Protein AF-A0A2E2SBX2-F1 (afdb_monomer)

Nearest PDB structures (foldseek):
  1o1y-assembly1_A  TM=2.604E-01  e=1.839E+00  Thermotoga maritima
  7ckq-assembly1_B  TM=1.385E-01  e=2.828E+00  Bacillus subtilis subsp. subtilis str. 168
  8ehq-assembly1_A  TM=1.705E-01  e=2.828E+00  Mycobacterium tuberculosis H37Rv

Foldseek 3Di:
DVCLVQLQLVLVVVVCVVVDDDPVCQVPDPDDDPPDDDPVVQPADADDPVVLVVLLVVLLVQFAAFFWWWKQFDPVDQLQPPADRIFTDGGHSFDFATDGPQKDQGIAAWDKDFAQPFQGWYDQRSYIRHGRTDTGIGDGDDHDPSNSSNRHRTGQWMWGADQQAIDIDGRDDLCDVVPGVNSVSSVVSCVPCRRPPPGHDPDDD

Structure (mmCIF, N/CA/C/O backbone):
data_AF-A0A2E2SBX2-F1
#
_entry.id   AF-A0A2E2SBX2-F1
#
loop_
_atom_site.group_PDB
_atom_site.id
_atom_site.type_symbol
_atom_site.label_atom_id
_atom_site.label_alt_id
_atom_site.label_comp_id
_atom_site.label_asym_id
_atom_site.label_entity_id
_atom_site.label_seq_id
_atom_site.pdbx_PDB_ins_code
_atom_site.Cartn_x
_atom_site.Cartn_y
_atom_site.Cartn_z
_atom_site.occupancy
_atom_site.B_iso_or_equiv
_atom_site.auth_seq_id
_atom_site.auth_comp_id
_atom_site.auth_asym_id
_atom_site.auth_atom_id
_atom_site.pdbx_PDB_model_num
ATOM 1 N N . PHE A 1 1 ? -17.244 -4.385 -2.838 1.00 77.44 1 PHE A N 1
ATOM 2 C CA . PHE A 1 1 ? -17.011 -4.967 -1.500 1.00 77.44 1 PHE A CA 1
ATOM 3 C C . PHE A 1 1 ? -17.363 -6.453 -1.377 1.00 77.44 1 PHE A C 1
ATOM 5 O O . PHE A 1 1 ? -17.084 -7.026 -0.338 1.00 77.44 1 PHE A O 1
ATOM 12 N N . GLU A 1 2 ? -17.874 -7.130 -2.416 1.00 79.19 2 GLU A N 1
ATOM 13 C CA . GLU A 1 2 ? -18.214 -8.570 -2.337 1.00 79.19 2 GLU A CA 1
ATOM 14 C C . GLU A 1 2 ? -17.017 -9.480 -2.027 1.00 79.19 2 GLU A C 1
ATOM 16 O O . GLU A 1 2 ? -17.153 -10.441 -1.287 1.00 79.19 2 GLU A O 1
ATOM 21 N N . LYS A 1 3 ? -15.827 -9.138 -2.534 1.00 85.88 3 LYS A N 1
ATOM 22 C CA . LYS A 1 3 ? -14.585 -9.902 -2.333 1.00 85.88 3 LYS A CA 1
ATOM 23 C C . LYS A 1 3 ? -13.759 -9.431 -1.128 1.00 85.88 3 LYS A C 1
ATOM 25 O O . LYS A 1 3 ? -12.561 -9.682 -1.075 1.00 85.88 3 LYS A O 1
ATOM 30 N N . ALA A 1 4 ? -14.360 -8.694 -0.188 1.00 85.56 4 ALA A N 1
ATOM 31 C CA . ALA A 1 4 ? -13.637 -8.130 0.958 1.00 85.56 4 ALA A CA 1
ATOM 32 C C . ALA A 1 4 ? -12.920 -9.209 1.784 1.00 85.56 4 ALA A C 1
ATOM 34 O O . ALA A 1 4 ? -11.757 -9.034 2.132 1.00 85.56 4 ALA A O 1
ATOM 35 N N . GLN A 1 5 ? -13.581 -10.348 2.007 1.00 86.50 5 GLN A N 1
ATOM 36 C CA . GLN A 1 5 ? -13.005 -11.480 2.736 1.00 86.50 5 GLN A CA 1
ATOM 37 C C . GLN A 1 5 ? -11.793 -12.083 2.017 1.00 86.50 5 GLN A C 1
ATOM 39 O O . GLN A 1 5 ? -10.781 -12.351 2.656 1.00 86.50 5 GLN A O 1
ATOM 44 N N . ASP A 1 6 ? -11.850 -12.233 0.690 1.00 89.50 6 ASP A N 1
ATOM 45 C CA . ASP A 1 6 ? -10.718 -12.738 -0.097 1.00 89.50 6 ASP A CA 1
ATOM 46 C C . ASP A 1 6 ? -9.496 -11.817 0.020 1.00 89.50 6 ASP A C 1
ATOM 48 O O . ASP A 1 6 ? -8.357 -12.282 0.115 1.00 89.50 6 ASP A O 1
ATOM 52 N N . TYR A 1 7 ? -9.728 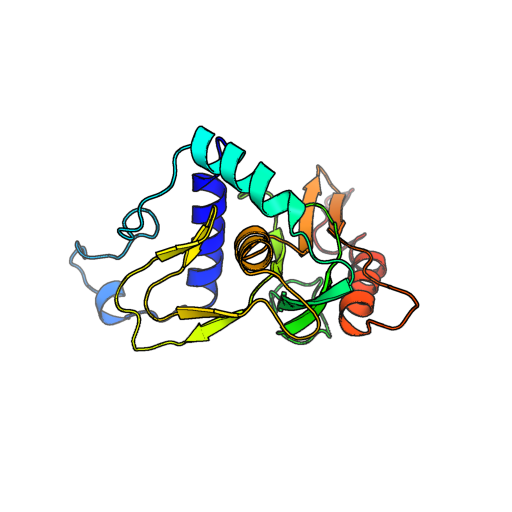-10.500 0.016 1.00 90.81 7 TYR A N 1
ATOM 53 C CA . TYR A 1 7 ? -8.667 -9.510 0.191 1.00 90.81 7 TYR A CA 1
ATOM 54 C C . TYR A 1 7 ? -8.071 -9.560 1.597 1.00 90.81 7 TYR A C 1
ATOM 56 O O . TYR A 1 7 ? -6.849 -9.495 1.733 1.00 90.81 7 TYR A O 1
ATOM 64 N N . ASP A 1 8 ? -8.904 -9.701 2.627 1.00 90.56 8 ASP A N 1
ATOM 65 C CA . ASP A 1 8 ? -8.432 -9.812 4.007 1.00 90.56 8 ASP A CA 1
ATOM 66 C C . ASP A 1 8 ? -7.623 -11.093 4.235 1.00 90.56 8 ASP A C 1
ATOM 68 O O . ASP A 1 8 ? -6.502 -11.046 4.734 1.00 90.56 8 ASP A O 1
ATOM 72 N N . LEU A 1 9 ? -8.125 -12.236 3.762 1.00 90.31 9 LEU A N 1
ATOM 73 C CA . LEU A 1 9 ? -7.408 -13.510 3.813 1.00 90.31 9 LEU A CA 1
ATOM 74 C C . LEU A 1 9 ? -6.018 -13.416 3.196 1.00 90.31 9 LEU A C 1
ATOM 76 O O . LEU A 1 9 ? -5.057 -13.984 3.720 1.00 90.31 9 LEU A O 1
ATOM 80 N N . LYS A 1 10 ? -5.897 -12.682 2.092 1.00 91.69 10 LYS A N 1
ATOM 81 C CA . LYS A 1 10 ? -4.602 -12.453 1.474 1.00 91.69 10 LYS A CA 1
ATOM 82 C C . LYS A 1 10 ? -3.688 -11.595 2.348 1.00 91.69 10 LYS A C 1
ATOM 84 O O . LYS A 1 10 ? -2.519 -11.948 2.489 1.00 91.69 10 LYS A O 1
ATOM 89 N N . VAL A 1 11 ? -4.200 -10.515 2.941 1.00 91.25 11 VAL A N 1
ATOM 90 C CA . VAL A 1 11 ? -3.435 -9.710 3.908 1.00 91.25 11 VAL A CA 1
ATOM 91 C C . VAL A 1 11 ? -2.938 -10.609 5.035 1.00 91.25 11 VAL A C 1
ATOM 93 O O . VAL A 1 11 ? -1.741 -10.628 5.299 1.00 91.25 11 VAL A O 1
ATOM 96 N N . GLN A 1 12 ? -3.807 -11.427 5.630 1.00 89.88 12 GLN A N 1
ATOM 97 C CA . GLN A 1 12 ? -3.418 -12.351 6.698 1.00 89.88 12 GLN A CA 1
ATOM 98 C C . GLN A 1 12 ? -2.359 -13.357 6.249 1.00 89.88 12 GLN A C 1
ATOM 100 O O . GLN A 1 12 ? -1.405 -13.617 6.978 1.00 89.88 12 GLN A O 1
ATOM 105 N N . ARG A 1 13 ? -2.472 -13.890 5.029 1.00 89.25 13 ARG A N 1
ATOM 106 C CA . ARG A 1 13 ? -1.453 -14.780 4.463 1.00 89.25 13 ARG A CA 1
ATOM 107 C C . ARG A 1 13 ? -0.089 -14.095 4.362 1.00 89.25 13 ARG A C 1
ATOM 109 O O . ARG A 1 13 ? 0.911 -14.713 4.705 1.00 89.25 13 ARG A O 1
ATOM 116 N N . GLU A 1 14 ? -0.051 -12.842 3.909 1.00 88.75 14 GLU A N 1
ATOM 117 C CA . GLU A 1 14 ? 1.182 -12.042 3.852 1.00 88.75 14 GLU A CA 1
ATOM 118 C C . GLU A 1 14 ? 1.759 -11.821 5.266 1.00 88.75 14 GLU A C 1
ATOM 120 O O . GLU A 1 14 ? 2.948 -12.030 5.486 1.00 88.75 14 GLU A O 1
ATOM 125 N N . LEU A 1 15 ? 0.916 -11.506 6.258 1.00 87.50 15 LEU A N 1
ATOM 126 C CA . LEU A 1 15 ? 1.344 -11.321 7.655 1.00 87.50 15 LEU A CA 1
ATOM 127 C C . LEU A 1 15 ? 1.930 -12.583 8.293 1.00 87.50 15 LEU A C 1
ATOM 129 O O . LEU A 1 15 ? 2.898 -12.507 9.054 1.00 87.50 15 LEU A O 1
ATOM 133 N N . LEU A 1 16 ? 1.317 -13.733 8.017 1.00 86.06 16 LEU A N 1
ATOM 134 C CA . LEU A 1 16 ? 1.779 -15.024 8.518 1.00 86.06 16 LEU A CA 1
ATOM 135 C C . LEU A 1 16 ? 3.071 -15.474 7.832 1.00 86.06 16 LEU A C 1
ATOM 137 O O . LEU A 1 16 ? 3.880 -16.144 8.470 1.00 86.06 16 LEU A O 1
ATOM 141 N N . ALA A 1 17 ? 3.279 -15.091 6.569 1.00 85.50 17 ALA 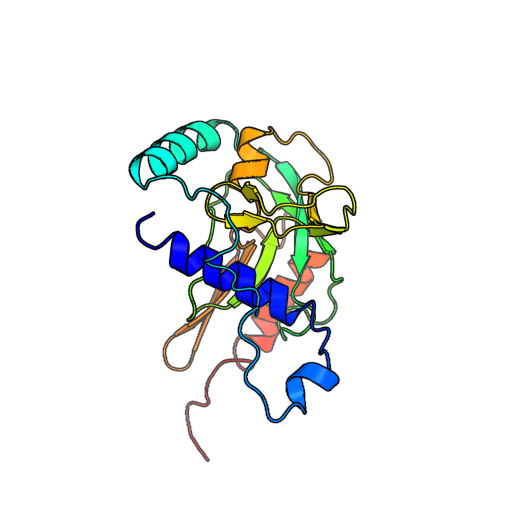A N 1
ATOM 142 C CA . ALA A 1 17 ? 4.533 -15.341 5.865 1.00 85.50 17 ALA A CA 1
ATOM 143 C C . ALA A 1 17 ? 5.698 -14.545 6.482 1.00 85.50 17 ALA A C 1
ATOM 145 O O . ALA A 1 17 ? 6.769 -15.109 6.682 1.00 85.50 17 ALA A O 1
ATOM 146 N N . GLU A 1 18 ? 5.475 -13.279 6.862 1.00 79.00 18 GLU A N 1
ATOM 147 C CA . GLU A 1 18 ? 6.485 -12.450 7.547 1.00 79.00 18 GLU A CA 1
ATOM 148 C C . GLU A 1 18 ? 6.824 -12.977 8.961 1.00 79.00 18 GLU A C 1
ATOM 150 O O . GLU A 1 18 ? 7.977 -12.938 9.388 1.00 79.00 18 GLU A O 1
ATOM 155 N N . ASN A 1 19 ? 5.833 -13.479 9.709 1.00 71.50 19 ASN A N 1
ATOM 156 C CA . ASN A 1 19 ? 5.981 -13.892 11.114 1.00 71.50 19 ASN A CA 1
ATOM 157 C C . ASN A 1 19 ? 6.056 -15.416 11.291 1.00 71.50 19 ASN A C 1
ATOM 159 O O . ASN A 1 19 ? 5.314 -16.008 12.081 1.00 71.50 19 ASN A O 1
ATOM 163 N N . TYR A 1 20 ? 6.967 -16.070 10.576 1.00 66.25 20 TYR A N 1
ATOM 164 C CA . TYR A 1 20 ? 7.092 -17.522 10.631 1.00 66.25 20 TYR A CA 1
ATOM 165 C C . TYR A 1 20 ? 7.878 -18.001 11.861 1.00 66.25 20 TYR A C 1
ATOM 167 O O . TYR A 1 20 ? 9.110 -18.017 11.875 1.00 66.25 20 TYR A O 1
ATOM 175 N N . LYS A 1 21 ? 7.165 -18.441 12.904 1.00 72.12 21 LYS A N 1
ATOM 176 C CA . LYS A 1 21 ? 7.741 -19.235 13.999 1.00 72.12 21 LYS A CA 1
ATOM 177 C C . LYS A 1 21 ? 7.174 -20.652 13.940 1.00 72.12 21 LYS A C 1
ATOM 179 O O . LYS A 1 21 ? 6.067 -20.900 14.404 1.00 72.12 21 LYS A O 1
ATOM 184 N N . LEU A 1 22 ? 7.938 -21.579 13.366 1.00 77.19 22 LEU A N 1
ATOM 185 C CA . LEU A 1 22 ? 7.591 -23.000 13.374 1.00 77.19 22 LEU A CA 1
ATOM 186 C C . LEU A 1 22 ? 7.781 -23.612 14.751 1.00 77.19 22 LEU A C 1
ATOM 188 O O . LEU A 1 22 ? 8.889 -23.623 15.292 1.00 77.19 22 LEU A O 1
ATOM 192 N N . GLU A 1 23 ? 6.738 -24.256 15.252 1.00 80.69 23 GLU A N 1
ATOM 193 C CA . GLU A 1 23 ? 6.884 -25.204 16.346 1.00 80.69 23 GLU A CA 1
ATOM 194 C C . GLU A 1 23 ? 7.240 -26.585 15.795 1.00 80.69 23 GLU A C 1
ATOM 196 O O . GLU A 1 23 ? 6.373 -27.392 15.461 1.00 80.69 23 GLU A O 1
ATOM 201 N N . MET A 1 24 ? 8.542 -26.880 15.726 1.00 84.88 24 MET A N 1
ATOM 202 C CA . MET A 1 24 ? 9.054 -28.155 15.197 1.00 84.88 24 MET A CA 1
ATOM 203 C C . MET A 1 24 ? 8.449 -29.385 15.885 1.00 84.88 24 MET A C 1
ATOM 205 O O . MET A 1 24 ? 8.318 -30.433 15.260 1.00 84.88 24 MET A O 1
ATOM 209 N N . LYS A 1 25 ? 8.046 -29.262 17.156 1.00 85.31 25 LYS A N 1
ATOM 210 C CA . LY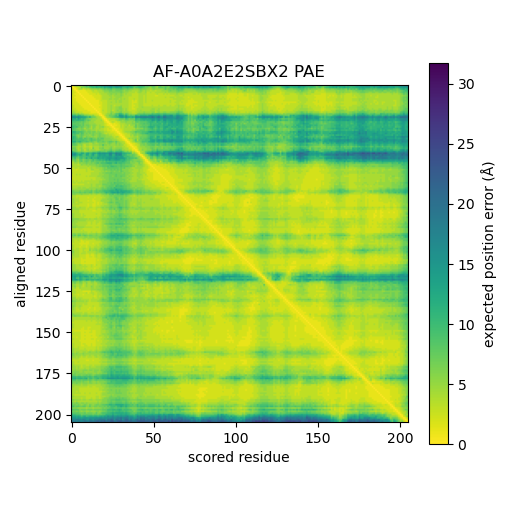S A 1 25 ? 7.373 -30.335 17.897 1.00 85.31 25 LYS A CA 1
ATOM 211 C C . LYS A 1 25 ? 6.004 -30.679 17.303 1.00 85.31 25 LYS A C 1
ATOM 213 O O . LYS A 1 25 ? 5.701 -31.861 17.195 1.00 85.31 25 LYS A O 1
ATOM 218 N N . SER A 1 26 ? 5.207 -29.674 16.928 1.00 84.00 26 SER A N 1
ATOM 219 C CA . SER A 1 26 ? 3.905 -29.889 16.279 1.00 84.00 26 SER A CA 1
ATOM 220 C C . SER A 1 26 ? 4.107 -30.464 14.872 1.00 84.00 26 SER A C 1
ATOM 222 O O . SER A 1 26 ? 3.526 -31.494 14.538 1.00 84.00 26 SER A O 1
ATOM 224 N N . VAL A 1 27 ? 5.056 -29.909 14.105 1.00 85.31 27 VAL A N 1
ATOM 225 C CA . VAL A 1 27 ? 5.376 -30.358 12.733 1.00 85.31 27 VAL A CA 1
ATOM 226 C C . VAL A 1 27 ? 5.842 -31.816 12.671 1.00 85.31 27 VAL A C 1
ATOM 228 O O . VAL A 1 27 ? 5.456 -32.546 11.765 1.00 85.31 27 VAL A O 1
ATOM 231 N N . MET A 1 28 ? 6.681 -32.244 13.616 1.00 88.62 28 MET A N 1
ATOM 232 C CA . MET A 1 28 ? 7.243 -33.601 13.650 1.00 88.62 28 MET A CA 1
ATOM 233 C C . MET A 1 28 ? 6.375 -34.592 14.436 1.00 88.62 28 MET A C 1
ATOM 235 O O . MET A 1 28 ? 6.778 -35.738 14.648 1.00 88.62 28 MET A O 1
ATOM 239 N N . SER A 1 29 ? 5.208 -34.165 14.922 1.00 89.75 29 SER A N 1
ATOM 240 C CA . SER A 1 29 ? 4.297 -35.058 15.627 1.00 89.75 29 SER A CA 1
ATOM 241 C C . SER A 1 29 ? 3.589 -35.991 14.641 1.00 89.75 29 SER A C 1
ATOM 243 O O . SER A 1 29 ? 3.258 -35.622 13.520 1.00 89.75 29 SER A O 1
ATOM 245 N N . HIS A 1 30 ? 3.358 -37.234 15.062 1.00 91.06 30 HIS A N 1
ATOM 246 C CA . HIS A 1 30 ? 2.596 -38.208 14.273 1.00 91.06 30 HIS A CA 1
ATOM 247 C C . HIS A 1 30 ? 1.077 -38.022 14.428 1.00 91.06 30 HIS A C 1
ATOM 249 O O . HIS A 1 30 ? 0.300 -38.693 13.751 1.00 91.06 30 HIS A O 1
ATOM 255 N N . TYR A 1 31 ? 0.656 -37.151 15.347 1.00 87.62 31 TYR A N 1
ATOM 256 C CA . TYR A 1 31 ? -0.742 -36.877 15.652 1.00 87.62 31 TYR A CA 1
ATOM 257 C C . TYR A 1 31 ? -1.165 -35.570 14.987 1.00 87.62 31 TYR A C 1
ATOM 259 O O . TYR A 1 31 ? -0.384 -34.631 14.897 1.00 87.62 31 TYR A O 1
ATOM 267 N N . VAL A 1 32 ? -2.410 -35.510 14.520 1.00 85.38 32 VAL A N 1
ATOM 268 C CA . VAL A 1 32 ? -2.957 -34.292 13.916 1.00 85.38 32 VAL A CA 1
ATOM 269 C C . VAL A 1 32 ? -3.270 -33.286 15.020 1.00 85.38 32 VAL A C 1
ATOM 271 O O . VAL A 1 32 ? -4.007 -33.604 15.951 1.00 85.38 32 VAL A O 1
ATOM 274 N N . ASP A 1 33 ? -2.735 -32.075 14.891 1.00 82.00 33 ASP A N 1
ATOM 275 C CA . ASP A 1 33 ? -3.088 -30.947 15.748 1.00 82.00 33 ASP A CA 1
ATOM 276 C C . ASP A 1 33 ? -4.477 -30.411 15.365 1.00 82.00 33 ASP A C 1
ATOM 278 O O . ASP A 1 33 ? -4.715 -30.005 14.224 1.00 82.00 33 ASP A O 1
ATOM 282 N N . THR A 1 34 ? -5.419 -30.446 16.306 1.00 82.62 34 THR A N 1
ATOM 283 C CA . THR A 1 34 ? -6.794 -29.969 16.103 1.00 82.62 34 THR A CA 1
ATOM 284 C C . THR A 1 34 ? -6.972 -28.485 16.429 1.00 82.62 34 THR A C 1
ATOM 286 O O . THR A 1 34 ? -8.009 -27.918 16.078 1.00 82.62 34 THR A O 1
ATOM 289 N N . GLU A 1 35 ? -5.989 -27.843 17.070 1.00 78.81 35 GLU A N 1
ATOM 290 C CA . GLU A 1 35 ? -6.085 -26.475 17.606 1.00 78.81 35 GLU A CA 1
ATOM 291 C C . GLU A 1 35 ? -5.283 -25.446 16.791 1.00 78.81 35 GLU A C 1
ATOM 293 O O . GLU A 1 35 ? -4.879 -24.395 17.285 1.00 78.81 35 GLU A O 1
ATOM 298 N N . THR A 1 36 ? -5.081 -25.700 15.497 1.00 79.19 36 THR A N 1
ATOM 299 C CA . THR A 1 36 ? -4.374 -24.763 14.615 1.00 79.19 36 THR A CA 1
ATOM 300 C C . THR A 1 36 ? -5.164 -23.455 14.423 1.00 79.19 36 THR A C 1
ATOM 302 O O . THR A 1 36 ? -6.319 -23.509 13.974 1.00 79.19 36 THR A O 1
ATOM 305 N N . PRO A 1 37 ? -4.565 -22.276 14.683 1.00 76.94 37 PRO A N 1
ATOM 306 C CA . PRO A 1 37 ? -5.229 -20.994 14.484 1.00 76.94 37 PRO A CA 1
ATOM 307 C C . PRO A 1 37 ? -5.382 -20.692 12.988 1.00 76.94 37 PRO A C 1
ATOM 309 O O . PRO A 1 37 ? -4.413 -20.707 12.230 1.00 76.94 37 PRO A O 1
ATOM 312 N N . TYR A 1 38 ? -6.609 -20.384 12.562 1.00 81.50 38 TYR A N 1
ATOM 313 C CA . TYR A 1 38 ? -6.915 -20.017 11.178 1.00 81.50 38 TYR A CA 1
ATOM 314 C C . TYR A 1 38 ? -7.330 -18.545 11.075 1.00 81.50 38 TYR A C 1
ATOM 316 O O . TYR A 1 38 ? -8.187 -18.116 11.851 1.00 81.50 38 TYR A O 1
ATOM 324 N N . PRO A 1 39 ? -6.836 -17.789 10.075 1.00 81.12 39 PRO A N 1
ATOM 325 C CA . PRO A 1 39 ? -7.172 -16.373 9.914 1.00 81.12 39 PRO A CA 1
ATOM 326 C C . PRO A 1 39 ? -8.670 -16.072 9.804 1.00 81.12 39 PRO A C 1
ATOM 328 O O . PRO A 1 39 ? -9.159 -15.107 10.375 1.00 81.12 39 PRO A O 1
ATOM 331 N N . TRP A 1 40 ? -9.437 -16.925 9.121 1.00 78.06 40 TRP A N 1
ATOM 332 C CA . TRP A 1 40 ? -10.890 -16.753 8.982 1.00 78.06 40 TRP A CA 1
ATOM 333 C C . TRP A 1 40 ? -11.689 -17.168 10.223 1.00 78.06 40 TRP A C 1
ATOM 335 O O . TRP A 1 40 ? -12.899 -16.969 10.262 1.00 78.06 40 TRP A O 1
ATOM 345 N N . LYS A 1 41 ? -11.042 -17.759 11.234 1.00 68.56 41 LYS A N 1
ATOM 346 C CA . LYS A 1 41 ? -11.656 -18.121 12.523 1.00 68.56 41 LYS A CA 1
ATOM 347 C C . LYS A 1 41 ? -11.255 -17.159 13.644 1.00 68.56 41 LYS A C 1
ATOM 349 O O . LYS A 1 41 ? -11.432 -17.474 14.813 1.00 68.56 41 LYS A O 1
ATOM 354 N N . SER A 1 42 ? -10.722 -15.989 13.297 1.00 63.25 42 SER A N 1
ATOM 355 C CA . SER A 1 42 ? -10.074 -15.069 14.233 1.00 63.25 42 SER A CA 1
ATOM 356 C C . SER A 1 42 ? -11.016 -14.350 15.218 1.00 63.25 42 SER A C 1
ATOM 358 O O . SER A 1 42 ? -10.546 -13.514 15.982 1.00 63.25 42 SER A O 1
ATOM 360 N N . GLY A 1 43 ? -12.325 -14.624 15.199 1.00 63.06 43 GLY A N 1
ATOM 361 C CA . GLY A 1 43 ? -13.303 -14.040 16.130 1.00 63.06 43 GLY A CA 1
ATOM 362 C C . GLY A 1 43 ? -13.717 -12.591 15.839 1.00 63.06 43 GLY A C 1
ATOM 363 O O . GLY A 1 43 ? -14.685 -12.113 16.417 1.00 63.06 43 GLY A O 1
ATOM 364 N N . ALA A 1 44 ? -13.043 -11.897 14.919 1.00 71.38 44 ALA A N 1
ATOM 365 C CA . ALA A 1 44 ? -13.413 -10.544 14.516 1.00 71.38 44 ALA A CA 1
ATOM 366 C C . ALA A 1 44 ? -14.696 -10.551 13.664 1.00 71.38 44 ALA A C 1
ATOM 368 O O . ALA A 1 44 ? -14.742 -11.186 12.608 1.00 71.38 44 ALA A O 1
ATOM 369 N N . GLU A 1 45 ? -15.724 -9.814 14.094 1.00 71.62 45 GLU A N 1
ATOM 370 C CA . GLU A 1 45 ? -16.946 -9.626 13.307 1.00 71.62 45 GLU A CA 1
ATOM 371 C C . GLU A 1 45 ? -16.650 -8.823 12.034 1.00 71.62 45 GLU A C 1
ATOM 373 O O . GLU A 1 45 ? -16.249 -7.656 12.068 1.00 71.62 45 GLU A O 1
ATOM 378 N N . ILE A 1 46 ? -16.844 -9.470 10.885 1.00 76.06 46 ILE A N 1
ATOM 379 C CA . ILE A 1 46 ? -16.693 -8.842 9.574 1.00 76.06 46 ILE A CA 1
ATOM 380 C C . ILE A 1 46 ? -18.003 -8.128 9.238 1.00 76.06 46 ILE A C 1
ATOM 382 O O . ILE A 1 46 ? -19.072 -8.734 9.239 1.00 76.06 46 ILE A O 1
ATOM 386 N N . LEU A 1 47 ? -17.903 -6.839 8.920 1.00 81.81 47 LEU A N 1
ATOM 387 C CA . LEU A 1 47 ? -19.046 -6.000 8.560 1.00 81.81 47 LEU A CA 1
ATOM 388 C C . LEU A 1 47 ? -19.710 -6.457 7.258 1.00 81.81 47 LEU A C 1
ATOM 390 O O . LEU A 1 47 ? -19.051 -6.960 6.341 1.00 81.81 47 LEU A O 1
ATOM 394 N N . SER A 1 48 ? -21.017 -6.220 7.155 1.00 86.44 48 SER A N 1
ATOM 395 C CA . SER A 1 48 ? -21.778 -6.538 5.947 1.00 86.44 48 SER A CA 1
ATOM 396 C C . SER A 1 48 ? -21.376 -5.648 4.760 1.00 86.44 48 SER A C 1
ATOM 398 O O . SER A 1 48 ? -20.826 -4.555 4.919 1.00 86.44 48 SER A O 1
ATOM 400 N N . LYS A 1 49 ? -21.680 -6.097 3.533 1.00 88.94 49 LYS A N 1
ATOM 401 C CA . LYS A 1 49 ? -21.370 -5.357 2.293 1.00 88.94 49 LYS A CA 1
ATOM 402 C C . LYS A 1 49 ? -21.923 -3.927 2.318 1.00 88.94 49 LYS A C 1
ATOM 404 O O . LYS A 1 49 ? -21.194 -2.986 2.007 1.00 88.94 49 LYS A O 1
ATOM 409 N N . ASP A 1 50 ? -23.184 -3.769 2.706 1.00 89.12 50 ASP A N 1
ATOM 410 C CA . ASP A 1 50 ? -23.873 -2.476 2.687 1.00 89.12 50 ASP A CA 1
ATOM 411 C C . ASP A 1 50 ? -23.300 -1.511 3.732 1.00 89.12 50 ASP A C 1
ATOM 413 O O . ASP A 1 50 ? -23.205 -0.303 3.497 1.00 89.12 50 ASP A O 1
ATOM 417 N N . GLU A 1 51 ? -22.878 -2.033 4.884 1.00 90.12 51 GLU A N 1
ATOM 418 C CA . GLU A 1 51 ? -22.201 -1.249 5.917 1.00 90.12 51 GLU A CA 1
ATOM 419 C C . GLU A 1 51 ? -20.814 -0.803 5.464 1.00 90.12 51 GLU A C 1
ATOM 421 O O . GLU A 1 51 ? -20.457 0.360 5.663 1.00 90.12 51 GLU A O 1
ATOM 426 N N . LEU A 1 52 ? -20.054 -1.684 4.802 1.00 90.12 52 LEU A N 1
ATOM 427 C CA . LEU A 1 52 ? -18.757 -1.333 4.224 1.00 90.12 52 LEU A CA 1
ATOM 428 C C . LEU A 1 52 ? -18.892 -0.222 3.177 1.00 90.12 52 LEU A C 1
ATOM 430 O O . LEU A 1 52 ? -18.109 0.725 3.194 1.00 90.12 52 LEU A O 1
ATOM 434 N N . GLU A 1 53 ? -19.907 -0.286 2.314 1.00 91.88 53 GLU A N 1
ATOM 435 C CA . GLU A 1 53 ? -20.163 0.747 1.304 1.00 91.88 53 GLU A CA 1
ATOM 436 C C . GLU A 1 53 ? -20.557 2.093 1.922 1.00 91.88 53 GLU A C 1
ATOM 438 O O . GLU A 1 53 ? -20.043 3.141 1.516 1.00 91.88 53 GLU A O 1
ATOM 443 N N . LYS A 1 54 ? -21.447 2.089 2.923 1.00 93.19 54 LYS A N 1
ATOM 444 C CA . LYS A 1 54 ? -21.822 3.311 3.654 1.00 93.19 54 LYS A CA 1
ATOM 445 C C . LYS A 1 54 ? -20.622 3.909 4.381 1.00 93.19 54 LYS A C 1
ATOM 447 O O . LYS A 1 54 ? -20.404 5.121 4.310 1.00 93.19 54 LYS A O 1
ATOM 452 N N . ARG A 1 55 ? -19.829 3.066 5.048 1.00 92.12 55 ARG A N 1
ATOM 453 C CA . ARG A 1 55 ? -18.648 3.512 5.785 1.00 92.12 55 ARG A CA 1
ATOM 454 C C . ARG A 1 55 ? -17.577 4.057 4.850 1.00 92.12 55 ARG A C 1
ATOM 456 O O . ARG A 1 55 ? -17.021 5.105 5.156 1.00 92.12 55 ARG A O 1
ATOM 463 N N . ASP A 1 56 ? -17.324 3.419 3.709 1.00 92.50 56 ASP A N 1
ATOM 464 C CA . ASP A 1 56 ? -16.349 3.920 2.735 1.00 92.50 56 ASP A CA 1
ATOM 465 C C . ASP A 1 56 ? -16.752 5.295 2.187 1.00 92.50 56 ASP A C 1
ATOM 467 O O . ASP A 1 56 ? -15.926 6.209 2.161 1.00 92.50 56 ASP A O 1
ATOM 471 N N . LYS A 1 57 ? -18.036 5.484 1.843 1.00 93.81 57 LYS A N 1
ATOM 472 C CA . LYS A 1 57 ? -18.567 6.794 1.424 1.00 93.81 57 LYS A CA 1
ATOM 473 C C . LYS A 1 57 ? -18.330 7.863 2.487 1.00 93.81 57 LYS A C 1
ATOM 475 O O . LYS A 1 57 ? -17.853 8.944 2.153 1.00 93.81 57 LYS A O 1
ATOM 480 N N . TRP A 1 58 ? -18.605 7.558 3.754 1.00 94.31 58 TRP A N 1
ATOM 481 C CA . TRP A 1 58 ? -18.363 8.483 4.862 1.00 94.31 58 TRP A CA 1
ATOM 482 C C . TRP A 1 58 ? -16.874 8.789 5.052 1.00 94.31 58 TRP A C 1
ATOM 484 O O . TRP A 1 58 ? -16.464 9.947 5.034 1.00 94.31 58 TRP A O 1
ATOM 494 N N . GLN A 1 59 ? -16.043 7.752 5.163 1.00 93.81 59 GLN A N 1
ATOM 495 C CA . GLN A 1 59 ? -14.603 7.885 5.374 1.00 93.81 59 GLN A CA 1
ATOM 496 C C . GLN A 1 59 ? -13.914 8.611 4.210 1.00 93.81 59 GLN A C 1
ATOM 498 O O . GLN A 1 59 ? -12.883 9.255 4.408 1.00 93.81 59 GLN A O 1
ATOM 503 N N . SER A 1 60 ? -14.482 8.546 3.002 1.00 92.38 60 SER A N 1
ATOM 504 C CA . SER A 1 60 ? -13.932 9.228 1.830 1.00 92.38 60 SER A CA 1
ATOM 505 C C . SER A 1 60 ? -13.871 10.746 1.951 1.00 92.38 60 SER A C 1
ATOM 507 O O . SER A 1 60 ? -12.964 11.362 1.393 1.00 92.38 60 SER A O 1
ATOM 509 N N . LEU A 1 61 ? -14.770 11.335 2.739 1.00 94.06 61 LEU A N 1
ATOM 510 C CA . LEU A 1 61 ? -14.819 12.776 2.981 1.00 94.06 61 LEU A CA 1
ATOM 511 C C . LEU A 1 61 ? -13.606 13.270 3.781 1.00 94.06 61 LEU A C 1
ATOM 513 O O . LEU A 1 61 ? -13.223 14.432 3.675 1.00 94.06 61 LEU A O 1
ATOM 517 N N . PHE A 1 62 ? -12.985 12.380 4.555 1.00 94.00 62 PHE A N 1
ATOM 518 C CA . PHE A 1 62 ? -11.902 12.705 5.480 1.00 94.00 62 PHE A CA 1
ATOM 519 C C . PHE A 1 62 ? -10.509 12.395 4.921 1.00 94.00 62 PHE A C 1
ATOM 521 O O . PHE A 1 62 ? -9.523 12.480 5.658 1.00 94.00 62 PHE A O 1
ATOM 528 N N . MET A 1 63 ? -10.407 12.023 3.637 1.00 94.06 63 MET A N 1
ATOM 529 C CA . MET A 1 63 ? -9.129 11.694 3.000 1.00 94.06 63 MET A CA 1
ATOM 530 C C . MET A 1 63 ? -8.106 12.823 3.202 1.00 94.06 63 MET A C 1
ATOM 532 O O . MET A 1 63 ? -8.422 13.995 2.978 1.00 94.06 63 MET A O 1
ATOM 536 N N . PRO A 1 64 ? -6.872 12.501 3.630 1.00 92.62 64 PRO A N 1
ATOM 537 C CA . PRO A 1 64 ? -5.874 13.521 3.903 1.00 92.62 64 PRO A CA 1
ATOM 538 C C . PRO A 1 64 ? -5.466 14.226 2.607 1.00 92.62 64 PRO A C 1
ATOM 540 O O . PRO A 1 64 ? -5.542 13.666 1.517 1.00 92.62 64 PRO A O 1
ATOM 543 N N . SER A 1 65 ? -4.983 15.459 2.730 1.00 89.50 65 SER A N 1
ATOM 544 C CA . SER A 1 65 ? -4.502 16.264 1.602 1.00 89.50 65 SER A CA 1
ATOM 545 C C . SER A 1 65 ? -3.047 16.678 1.826 1.00 89.50 65 SER A C 1
ATOM 547 O O . SER A 1 65 ? -2.756 17.842 2.079 1.00 89.50 65 SER A O 1
ATOM 549 N N . GLY A 1 66 ? -2.128 15.707 1.772 1.00 89.56 66 GLY A N 1
ATOM 550 C CA . GLY A 1 66 ? -0.685 15.944 1.919 1.00 89.56 66 GLY A CA 1
ATOM 551 C C . GLY A 1 66 ? -0.106 15.545 3.278 1.00 89.56 66 GLY A C 1
ATOM 552 O O . GLY A 1 66 ? 0.789 16.216 3.788 1.00 89.56 66 GLY A O 1
ATOM 553 N N . ALA A 1 67 ? -0.604 14.461 3.872 1.00 94.12 67 ALA A N 1
ATOM 554 C CA . ALA A 1 67 ? -0.028 13.886 5.086 1.00 94.12 67 ALA A CA 1
ATOM 555 C C . ALA A 1 67 ? 1.021 12.819 4.746 1.00 94.12 67 ALA A C 1
ATOM 557 O O . ALA A 1 67 ? 0.943 12.189 3.693 1.00 94.12 67 ALA A O 1
ATOM 558 N N . MET A 1 68 ? 1.979 12.580 5.643 1.00 94.75 68 MET A N 1
ATOM 559 C CA . MET A 1 68 ? 2.902 11.452 5.501 1.00 94.75 68 MET A CA 1
ATOM 560 C C . MET A 1 68 ? 2.357 10.256 6.270 1.00 94.75 68 MET A C 1
ATOM 562 O O . MET A 1 68 ? 2.178 10.312 7.494 1.00 94.75 68 MET A O 1
ATOM 566 N N . VAL A 1 69 ? 2.123 9.166 5.552 1.00 95.88 69 VAL A N 1
ATOM 567 C CA . VAL A 1 69 ? 1.685 7.892 6.122 1.00 95.88 69 VAL A CA 1
ATOM 568 C C . VAL A 1 69 ? 2.803 6.865 6.045 1.00 95.88 69 VAL A C 1
ATOM 570 O O . VAL A 1 69 ? 3.693 6.948 5.200 1.00 95.88 69 VAL A O 1
ATOM 573 N N . VAL A 1 70 ? 2.759 5.901 6.954 1.00 96.94 70 VAL A N 1
ATOM 574 C CA . VAL A 1 70 ? 3.709 4.797 6.998 1.00 96.94 70 VAL A CA 1
ATOM 575 C C . VAL A 1 70 ? 3.397 3.839 5.853 1.00 96.94 70 VAL A C 1
ATOM 577 O O . VAL A 1 70 ? 2.276 3.343 5.757 1.00 96.94 70 VAL A O 1
ATOM 580 N N . GLY A 1 71 ? 4.380 3.558 5.008 1.00 95.88 71 GLY A N 1
ATOM 581 C CA . GLY A 1 71 ? 4.369 2.457 4.054 1.00 95.88 71 GLY A CA 1
ATOM 582 C C . GLY A 1 71 ? 5.221 1.308 4.573 1.00 95.88 71 GLY A C 1
ATOM 583 O O . GLY A 1 71 ? 6.428 1.480 4.722 1.00 95.88 71 GLY A O 1
ATOM 584 N N . ARG A 1 72 ? 4.618 0.153 4.847 1.00 95.44 72 ARG A N 1
ATOM 585 C CA . ARG A 1 72 ? 5.339 -1.101 5.068 1.00 95.44 72 ARG A CA 1
ATOM 586 C C . ARG A 1 72 ? 5.709 -1.710 3.722 1.00 95.44 72 ARG A C 1
ATOM 588 O O . ARG A 1 72 ? 4.848 -1.848 2.851 1.00 95.44 72 ARG A O 1
ATOM 595 N N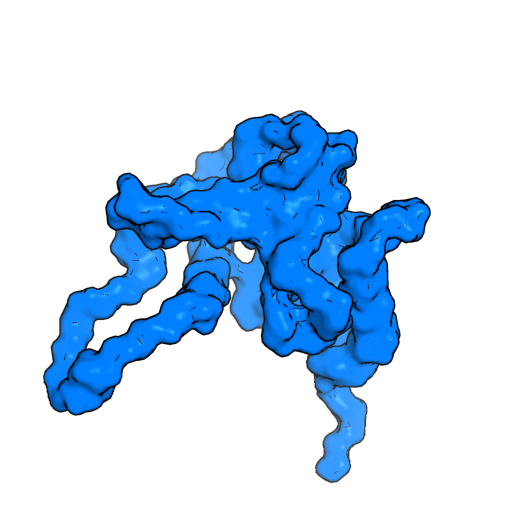 . VAL A 1 73 ? 6.975 -2.062 3.575 1.00 95.38 73 VAL A N 1
ATOM 596 C CA . VAL A 1 73 ? 7.575 -2.563 2.341 1.00 95.38 73 VAL A CA 1
ATOM 597 C C . VAL A 1 73 ? 7.843 -4.058 2.469 1.00 95.38 73 VAL A C 1
ATOM 599 O O . VAL A 1 73 ? 8.396 -4.488 3.477 1.00 95.38 73 VAL A O 1
ATOM 602 N N . ASP A 1 74 ? 7.495 -4.824 1.438 1.00 93.94 74 ASP A N 1
ATOM 603 C CA . ASP A 1 74 ? 7.937 -6.212 1.295 1.00 93.94 74 ASP A CA 1
ATOM 604 C C . ASP A 1 74 ? 9.424 -6.234 0.900 1.00 93.94 74 ASP A C 1
ATOM 606 O O . ASP A 1 74 ? 9.791 -5.911 -0.234 1.00 93.94 74 ASP A O 1
ATOM 610 N N . ALA A 1 75 ? 10.294 -6.568 1.853 1.00 91.25 75 ALA A N 1
ATOM 611 C CA . ALA A 1 75 ? 11.743 -6.545 1.664 1.00 91.25 75 ALA A CA 1
ATOM 612 C C . ALA A 1 75 ? 12.263 -7.646 0.719 1.00 91.25 75 ALA A C 1
ATOM 614 O O . ALA A 1 75 ? 13.376 -7.522 0.203 1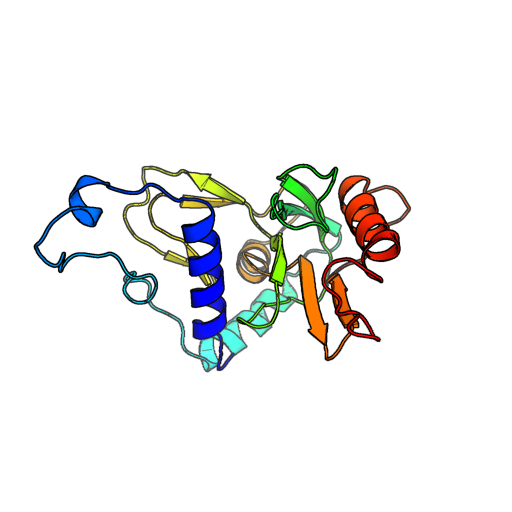.00 91.25 75 ALA A O 1
ATOM 615 N N . GLU A 1 76 ? 11.483 -8.702 0.472 1.00 91.56 76 GLU A N 1
ATOM 616 C CA . GLU A 1 76 ? 11.889 -9.822 -0.388 1.00 91.56 76 GLU A CA 1
ATOM 617 C C . GLU A 1 76 ? 11.552 -9.570 -1.863 1.00 91.56 76 GLU A C 1
ATOM 619 O O . GLU A 1 76 ? 12.144 -10.162 -2.772 1.00 91.56 76 GLU A O 1
ATOM 624 N N . HIS A 1 77 ? 10.624 -8.654 -2.131 1.00 94.19 77 HIS A N 1
ATOM 625 C CA . HIS A 1 77 ? 10.178 -8.364 -3.482 1.00 94.19 77 HIS A CA 1
ATOM 626 C C . HIS A 1 77 ? 11.219 -7.543 -4.275 1.00 94.19 77 HIS A C 1
ATOM 628 O O . HIS A 1 77 ? 11.622 -6.454 -3.888 1.00 94.19 77 HIS A O 1
ATOM 634 N N . TRP A 1 78 ? 11.583 -7.971 -5.489 1.00 94.75 78 TRP A N 1
ATOM 635 C CA . TRP A 1 78 ? 12.624 -7.322 -6.315 1.00 94.75 78 TRP A CA 1
ATOM 636 C C . TRP A 1 78 ? 12.441 -5.804 -6.552 1.00 94.75 78 TRP A C 1
ATOM 638 O O . TRP A 1 78 ? 13.421 -5.067 -6.663 1.00 94.75 78 TRP A O 1
ATOM 648 N N . LEU A 1 79 ? 11.198 -5.307 -6.616 1.00 95.81 79 LEU A N 1
ATOM 649 C CA . LEU A 1 79 ? 10.898 -3.867 -6.725 1.00 95.81 79 LEU A CA 1
ATOM 650 C C . LEU A 1 79 ? 11.425 -3.027 -5.556 1.00 95.81 79 LEU A C 1
ATOM 652 O O . LEU A 1 79 ? 11.628 -1.825 -5.734 1.00 95.81 79 LEU A O 1
ATOM 656 N N . THR A 1 80 ? 11.654 -3.617 -4.386 1.00 95.69 80 THR A N 1
ATOM 657 C CA . THR A 1 80 ? 12.032 -2.902 -3.156 1.00 95.69 80 THR A CA 1
ATOM 658 C C . THR A 1 80 ? 13.543 -2.855 -2.949 1.00 95.69 80 THR A C 1
ATOM 660 O O . THR A 1 80 ? 14.033 -2.317 -1.955 1.00 95.69 80 THR A O 1
ATOM 663 N N . PHE A 1 81 ? 14.315 -3.311 -3.939 1.00 94.56 81 PHE A N 1
ATOM 664 C CA . PHE A 1 81 ? 15.769 -3.309 -3.879 1.00 94.56 81 PHE A CA 1
ATOM 665 C C . PHE A 1 81 ? 16.360 -1.908 -3.617 1.00 94.56 81 PHE A C 1
ATOM 667 O O . PHE A 1 81 ? 16.212 -0.964 -4.409 1.00 94.56 81 PHE A O 1
ATOM 674 N N . GLY A 1 82 ? 17.085 -1.780 -2.503 1.00 92.75 82 GLY A N 1
ATOM 675 C CA . GLY A 1 82 ? 17.680 -0.518 -2.055 1.00 92.75 82 GLY A CA 1
ATOM 676 C C . GLY A 1 82 ? 16.693 0.443 -1.384 1.00 92.75 82 GLY A C 1
ATOM 677 O O . GLY A 1 82 ? 16.974 1.640 -1.317 1.00 92.75 82 GLY A O 1
ATOM 678 N N . THR A 1 83 ? 15.546 -0.051 -0.913 1.00 94.44 83 THR A N 1
ATOM 679 C CA . THR A 1 83 ? 14.609 0.703 -0.068 1.00 94.44 83 THR A CA 1
ATOM 680 C C . THR A 1 83 ? 14.577 0.143 1.357 1.00 94.44 83 THR A C 1
ATOM 682 O O . THR A 1 83 ? 14.825 -1.046 1.539 1.00 94.44 83 THR A O 1
ATOM 685 N N . PRO A 1 84 ? 14.333 0.979 2.381 1.00 94.00 84 PRO A N 1
ATOM 686 C CA . PRO A 1 84 ? 14.126 0.500 3.745 1.00 94.00 84 PRO A CA 1
ATOM 687 C C . PRO A 1 84 ? 12.768 -0.206 3.889 1.00 94.00 84 PRO A C 1
ATOM 689 O O . PRO A 1 84 ? 11.843 0.066 3.128 1.00 94.00 84 PRO A O 1
ATOM 692 N N . GLU A 1 85 ? 12.620 -1.027 4.932 1.00 92.69 85 GLU A N 1
ATOM 693 C CA . GLU A 1 85 ? 11.372 -1.741 5.275 1.00 92.69 85 GLU A CA 1
ATOM 694 C C . GLU A 1 85 ? 10.178 -0.807 5.541 1.00 92.69 85 GLU A C 1
ATOM 696 O O . GLU A 1 85 ? 9.015 -1.192 5.415 1.00 92.69 85 GLU A O 1
ATOM 701 N N . ILE A 1 86 ? 10.464 0.435 5.943 1.00 94.81 86 ILE A N 1
ATOM 702 C CA . ILE A 1 86 ? 9.462 1.448 6.256 1.00 94.81 86 ILE A CA 1
ATOM 703 C C . ILE A 1 86 ? 9.741 2.698 5.428 1.00 94.81 86 ILE A C 1
ATOM 705 O O . ILE A 1 86 ? 10.812 3.300 5.526 1.00 94.81 86 ILE A O 1
ATOM 709 N N . LEU A 1 87 ? 8.743 3.126 4.660 1.00 94.19 87 LEU A N 1
ATOM 710 C CA . LEU A 1 87 ? 8.809 4.296 3.795 1.00 94.19 87 LEU A CA 1
ATOM 711 C C . LEU A 1 87 ? 7.799 5.368 4.213 1.00 94.19 87 LEU A C 1
ATOM 713 O O . LEU A 1 87 ? 6.628 5.052 4.408 1.00 94.19 87 LEU A O 1
ATOM 717 N N . PRO A 1 88 ? 8.199 6.649 4.294 1.00 94.38 88 PRO A N 1
ATOM 718 C CA . PRO A 1 88 ? 7.239 7.738 4.353 1.00 94.38 88 PRO A CA 1
ATOM 719 C C . PRO A 1 88 ? 6.576 7.904 2.984 1.00 94.38 88 PRO A C 1
ATOM 721 O O . PRO A 1 88 ? 7.244 8.172 1.981 1.00 94.38 88 PRO A O 1
ATOM 724 N N . LEU A 1 89 ? 5.257 7.747 2.946 1.00 94.50 89 LEU A N 1
ATOM 725 C CA . LEU A 1 89 ? 4.444 7.919 1.749 1.00 94.50 89 LEU A CA 1
ATOM 726 C C . LEU A 1 89 ? 3.678 9.234 1.849 1.00 94.50 89 LEU A C 1
ATOM 728 O O . LEU A 1 89 ? 2.905 9.433 2.787 1.00 94.50 89 LEU A O 1
ATOM 732 N N . LEU A 1 90 ? 3.855 10.116 0.865 1.00 93.88 90 LEU A N 1
ATOM 733 C CA . LEU A 1 90 ? 3.012 11.299 0.749 1.00 93.88 90 LEU A CA 1
ATOM 734 C C . LEU A 1 90 ? 1.621 10.862 0.290 1.00 93.88 90 LEU A C 1
ATOM 736 O O . LEU A 1 90 ? 1.459 10.344 -0.815 1.00 93.88 90 LEU A O 1
ATOM 740 N N . TYR A 1 91 ? 0.634 11.074 1.150 1.00 91.94 91 TYR A N 1
ATOM 741 C CA . TYR A 1 91 ? -0.736 10.643 0.941 1.00 91.94 91 TYR A CA 1
ATOM 742 C C . TYR A 1 91 ? -1.664 11.842 0.768 1.00 91.94 91 TYR A C 1
ATOM 744 O O . TYR A 1 91 ? -1.706 12.762 1.592 1.00 91.94 91 TYR A O 1
ATOM 752 N N . GLY A 1 92 ? -2.409 11.819 -0.331 1.00 90.12 92 GLY A N 1
ATOM 753 C CA . GLY A 1 92 ? -3.468 12.771 -0.642 1.00 90.12 92 GLY A CA 1
ATOM 754 C C . GLY A 1 92 ? -4.809 12.062 -0.809 1.00 90.12 92 GLY A C 1
ATOM 755 O O . GLY A 1 92 ? -5.026 10.965 -0.291 1.00 90.12 92 GLY A O 1
ATOM 756 N N . ASN A 1 93 ? -5.683 12.654 -1.619 1.00 90.19 93 ASN A N 1
ATOM 757 C CA . ASN A 1 93 ? -6.910 12.006 -2.061 1.00 90.19 93 ASN A CA 1
ATOM 758 C C . ASN A 1 93 ? -6.632 11.079 -3.256 1.00 90.19 93 ASN A C 1
ATOM 760 O O . ASN A 1 93 ? -6.889 11.428 -4.407 1.00 90.19 93 ASN A O 1
ATOM 764 N N . GLN A 1 94 ? -6.033 9.925 -2.979 1.00 92.12 94 GLN A N 1
ATOM 765 C CA . GLN A 1 94 ? -5.651 8.936 -3.985 1.00 92.12 94 GLN A CA 1
ATOM 766 C C . GLN A 1 94 ? -6.487 7.651 -3.854 1.00 92.12 94 GLN A C 1
ATOM 768 O O . GLN A 1 94 ? -7.035 7.401 -2.776 1.00 92.12 94 GLN A O 1
ATOM 773 N N . PRO A 1 95 ? -6.624 6.839 -4.922 1.00 93.00 95 PRO A N 1
ATOM 774 C CA . PRO A 1 95 ? -7.436 5.627 -4.879 1.00 93.00 95 PRO A CA 1
ATOM 775 C C . PRO A 1 95 ? -6.886 4.608 -3.878 1.00 93.00 95 PRO A C 1
ATOM 777 O O . PRO A 1 95 ? -5.676 4.436 -3.732 1.00 93.00 95 PRO A O 1
ATOM 780 N N . ILE A 1 96 ? -7.801 3.899 -3.222 1.00 93.06 96 ILE A N 1
ATOM 781 C CA . ILE A 1 96 ? -7.479 2.818 -2.293 1.00 93.06 96 ILE A CA 1
ATOM 782 C C . ILE A 1 96 ? -7.391 1.528 -3.095 1.00 93.06 96 ILE A C 1
ATOM 784 O O . ILE A 1 96 ? -8.374 1.101 -3.702 1.00 93.06 96 ILE A O 1
ATOM 788 N N . LEU A 1 97 ? -6.210 0.916 -3.105 1.00 93.62 97 LEU A N 1
ATOM 789 C CA . LEU A 1 97 ? -5.969 -0.318 -3.841 1.00 93.62 97 LEU A CA 1
ATOM 790 C C . LEU A 1 97 ? -5.969 -1.507 -2.884 1.00 93.62 97 LEU A C 1
ATOM 792 O O . LEU A 1 97 ? -5.353 -1.465 -1.821 1.00 93.62 97 LEU A O 1
ATOM 796 N N . MET A 1 98 ? -6.619 -2.587 -3.300 1.00 92.62 98 MET A N 1
ATOM 797 C CA . MET A 1 98 ? -6.557 -3.890 -2.640 1.00 92.62 98 MET A CA 1
ATOM 798 C C . MET A 1 98 ? -5.915 -4.884 -3.592 1.00 92.62 98 MET A C 1
ATOM 800 O O . MET A 1 98 ? -5.961 -4.702 -4.808 1.00 92.62 98 MET A O 1
ATOM 804 N N . THR A 1 99 ? -5.346 -5.955 -3.055 1.00 92.25 99 THR A N 1
ATOM 805 C CA . THR A 1 99 ? -4.730 -6.996 -3.875 1.00 92.25 99 THR A CA 1
ATOM 806 C C . THR A 1 99 ? -5.397 -8.335 -3.613 1.00 92.25 99 THR A C 1
ATOM 808 O O . THR A 1 99 ? -5.596 -8.726 -2.468 1.00 92.25 99 THR A O 1
ATOM 811 N N . ASN A 1 100 ? -5.749 -9.040 -4.686 1.00 89.50 100 ASN A N 1
ATOM 812 C CA . ASN A 1 100 ? -6.214 -10.431 -4.664 1.00 89.50 100 ASN A CA 1
ATOM 813 C C . ASN A 1 100 ? -5.024 -11.395 -4.810 1.00 89.50 100 ASN A C 1
ATOM 815 O O . ASN A 1 100 ? -3.884 -10.965 -4.954 1.00 89.50 100 ASN A O 1
ATOM 819 N N . ASN A 1 101 ? -5.278 -12.701 -4.847 1.00 86.19 101 ASN A N 1
ATOM 820 C CA . ASN A 1 101 ? -4.230 -13.720 -4.979 1.00 86.19 101 ASN A CA 1
ATOM 821 C C . ASN A 1 101 ? -3.399 -13.658 -6.279 1.00 86.19 101 ASN A C 1
ATOM 823 O O . ASN A 1 101 ? -2.386 -14.344 -6.355 1.00 86.19 101 ASN A O 1
ATOM 827 N N . GLN A 1 102 ? -3.810 -12.883 -7.288 1.00 88.31 102 GLN A N 1
ATOM 828 C CA . GLN A 1 102 ? -3.116 -12.755 -8.582 1.00 88.31 102 GLN A CA 1
ATOM 829 C C . GLN A 1 102 ? -2.205 -11.522 -8.668 1.00 88.31 102 GLN A C 1
ATOM 831 O O . GLN A 1 102 ? -1.346 -11.441 -9.544 1.00 88.31 102 GLN A O 1
ATOM 836 N N . SER A 1 103 ? -2.398 -10.566 -7.764 1.00 92.19 103 SER A N 1
ATOM 837 C CA . SER A 1 103 ? -1.572 -9.369 -7.624 1.00 92.19 103 SER A CA 1
ATOM 838 C C . SER A 1 103 ? -0.651 -9.517 -6.416 1.00 92.19 103 SER A C 1
ATOM 840 O O . SER A 1 103 ? -0.862 -10.365 -5.557 1.00 92.19 103 SER A O 1
ATOM 842 N N . GLU A 1 104 ? 0.369 -8.686 -6.308 1.00 93.69 104 GLU A N 1
ATOM 843 C CA . GLU A 1 104 ? 1.328 -8.640 -5.203 1.00 93.69 104 GLU A CA 1
ATOM 844 C C . GLU A 1 104 ? 1.301 -7.221 -4.627 1.00 93.69 104 GLU A C 1
ATOM 846 O O . GLU A 1 104 ? 1.275 -6.246 -5.383 1.00 93.69 104 GLU A O 1
ATOM 851 N N . ALA A 1 105 ? 1.236 -7.092 -3.298 1.00 95.19 105 ALA A N 1
ATOM 852 C CA . ALA A 1 105 ? 1.292 -5.800 -2.618 1.00 95.19 105 ALA A CA 1
ATOM 853 C C . ALA A 1 105 ? 2.725 -5.542 -2.156 1.00 95.19 105 ALA A C 1
ATOM 855 O O . ALA A 1 105 ? 3.134 -5.986 -1.094 1.00 95.19 105 ALA A O 1
ATOM 856 N N . VAL A 1 106 ? 3.472 -4.799 -2.963 1.00 95.75 106 VAL A N 1
ATOM 857 C CA . VAL A 1 106 ? 4.887 -4.493 -2.716 1.00 95.75 106 VAL A CA 1
ATOM 858 C C . VAL A 1 106 ? 5.042 -3.505 -1.560 1.00 95.75 106 VAL A C 1
ATOM 860 O O . VAL A 1 106 ? 5.985 -3.577 -0.777 1.00 95.75 106 VAL A O 1
ATOM 863 N N . VAL A 1 107 ? 4.116 -2.547 -1.468 1.00 96.50 107 VAL A N 1
ATOM 864 C CA . VAL A 1 107 ? 4.053 -1.591 -0.361 1.00 96.50 107 VAL A CA 1
ATOM 865 C C . VAL A 1 107 ? 2.616 -1.484 0.109 1.00 96.50 107 VAL A C 1
ATOM 867 O O . VAL A 1 107 ? 1.729 -1.150 -0.684 1.00 96.50 107 VAL A O 1
ATOM 870 N N . ARG A 1 108 ? 2.393 -1.707 1.403 1.00 95.75 108 ARG A N 1
ATOM 871 C CA . ARG A 1 108 ? 1.111 -1.485 2.079 1.00 95.75 108 ARG A CA 1
ATOM 872 C C . ARG A 1 108 ? 1.175 -0.296 3.010 1.00 95.75 108 ARG A C 1
ATOM 874 O O . ARG A 1 108 ? 2.230 0.058 3.518 1.00 95.75 108 ARG A O 1
ATOM 881 N N . ILE A 1 109 ? 0.029 0.309 3.257 1.00 96.00 109 ILE A N 1
ATOM 882 C CA . ILE A 1 109 ? -0.095 1.396 4.214 1.00 96.00 109 ILE A CA 1
ATOM 883 C C . ILE A 1 109 ? -0.303 0.820 5.606 1.00 96.00 109 ILE A C 1
ATOM 885 O O . ILE A 1 109 ? -1.153 -0.043 5.821 1.00 96.00 109 ILE A O 1
ATOM 889 N N . GLY A 1 110 ? 0.429 1.379 6.557 1.00 95.12 110 GLY A N 1
ATOM 890 C CA . GLY A 1 110 ? 0.404 0.979 7.948 1.00 95.12 110 GLY A CA 1
ATOM 891 C C . GLY A 1 110 ? 1.537 0.018 8.280 1.00 95.12 110 GLY A C 1
ATOM 892 O O . GLY A 1 110 ? 1.852 -0.901 7.525 1.00 95.12 110 GLY A O 1
ATOM 893 N N . LYS A 1 111 ? 2.147 0.238 9.441 1.00 94.06 111 LYS A N 1
ATOM 894 C CA . LYS A 1 111 ? 3.093 -0.689 10.061 1.00 94.06 111 LYS A CA 1
ATOM 895 C C . LYS A 1 111 ? 2.417 -1.385 11.231 1.00 94.06 111 LYS A C 1
ATOM 897 O O . LYS A 1 111 ? 1.761 -0.727 12.036 1.00 94.06 111 LYS A O 1
ATOM 902 N N . LEU A 1 112 ? 2.633 -2.690 11.344 1.00 92.00 112 LEU A N 1
ATOM 903 C CA . LEU A 1 112 ? 2.272 -3.449 12.532 1.00 92.00 112 LEU A CA 1
ATOM 904 C C . LEU A 1 112 ? 3.341 -3.276 13.613 1.00 92.00 112 LEU A C 1
ATOM 906 O O . LEU A 1 112 ? 4.520 -3.552 13.392 1.00 92.00 112 LEU A O 1
ATOM 910 N N . ASN A 1 113 ? 2.919 -2.827 14.787 1.00 91.31 113 ASN A N 1
ATOM 911 C CA . ASN A 1 113 ? 3.736 -2.753 15.988 1.00 91.31 113 ASN A CA 1
ATOM 912 C C . ASN A 1 113 ? 3.221 -3.789 16.987 1.00 91.31 113 ASN A C 1
ATOM 914 O O . ASN A 1 113 ? 2.014 -3.943 17.146 1.00 91.31 113 ASN A O 1
ATOM 918 N N . LYS A 1 114 ? 4.126 -4.494 17.669 1.00 87.38 114 LYS A N 1
ATOM 919 C CA . LYS A 1 114 ? 3.739 -5.467 18.695 1.00 87.38 114 LYS A CA 1
ATOM 920 C C . LYS A 1 114 ? 3.120 -4.740 19.890 1.00 87.38 114 LYS A C 1
ATOM 922 O O . LYS A 1 114 ? 3.749 -3.844 20.450 1.00 87.38 114 LYS A O 1
ATOM 927 N N . ASN A 1 115 ? 1.919 -5.149 20.280 1.00 86.00 115 ASN A N 1
ATOM 928 C CA . ASN A 1 115 ? 1.230 -4.720 21.488 1.00 86.00 115 ASN A CA 1
ATOM 929 C C . ASN A 1 115 ? 0.759 -5.952 22.277 1.00 86.00 115 ASN A C 1
ATOM 931 O O . ASN A 1 115 ? -0.266 -6.556 21.963 1.00 86.00 115 ASN A O 1
ATOM 935 N N . TYR A 1 116 ? 1.493 -6.276 23.341 1.00 78.56 116 TYR A N 1
ATOM 936 C CA . TYR A 1 116 ? 1.237 -7.434 24.202 1.00 78.56 116 TYR A CA 1
ATOM 937 C C . TYR A 1 116 ? -0.067 -7.353 25.015 1.00 78.56 116 TYR A C 1
ATOM 939 O O . TYR A 1 116 ? -0.447 -8.350 25.612 1.00 78.56 116 TYR A O 1
ATOM 947 N N . GLY A 1 117 ? -0.751 -6.203 25.049 1.00 78.31 117 GLY A N 1
ATOM 948 C CA . GLY A 1 117 ? -2.031 -6.041 25.753 1.00 78.31 117 GLY A CA 1
ATOM 949 C C . GLY A 1 117 ? -3.275 -6.337 24.908 1.00 78.31 117 GLY A C 1
ATOM 950 O O . GLY A 1 117 ? -4.385 -6.233 25.416 1.00 78.31 117 GLY A O 1
ATOM 951 N N . SER A 1 118 ? -3.116 -6.652 23.618 1.00 77.81 118 SER A N 1
ATOM 952 C CA . SER A 1 118 ? -4.235 -6.989 22.728 1.00 77.81 118 SER A CA 1
ATOM 953 C C . SER A 1 118 ? -4.359 -8.504 22.575 1.00 77.81 118 SER A C 1
ATOM 955 O O . SER A 1 118 ? -3.634 -9.112 21.795 1.00 77.81 118 SER A O 1
ATOM 957 N N . GLU A 1 119 ? -5.252 -9.120 23.347 1.00 74.31 119 GLU A N 1
ATOM 958 C CA . GLU A 1 119 ? -5.415 -10.584 23.367 1.00 74.31 119 GLU A CA 1
ATOM 959 C C . GLU A 1 119 ? -6.257 -11.106 22.193 1.00 74.31 119 GLU A C 1
ATOM 961 O O . GLU A 1 119 ? -6.061 -12.230 21.739 1.00 74.31 119 GLU A O 1
ATOM 966 N N . GLU A 1 120 ? -7.136 -10.266 21.642 1.00 80.31 120 GLU A N 1
ATOM 967 C CA . GLU A 1 120 ? -8.056 -10.633 20.566 1.00 80.31 120 GLU A CA 1
ATOM 968 C C . GLU A 1 120 ? -7.741 -9.902 19.257 1.00 80.31 120 GLU A C 1
ATOM 970 O O . GLU A 1 120 ? -7.237 -8.771 19.231 1.00 80.31 120 GLU A O 1
ATOM 975 N N . ALA A 1 121 ? -8.071 -10.552 18.141 1.00 84.75 121 ALA A N 1
ATOM 976 C CA . ALA A 1 121 ? -8.010 -9.925 16.832 1.00 84.75 121 ALA A CA 1
ATOM 977 C C . ALA A 1 121 ? -9.179 -8.958 16.636 1.00 84.75 121 ALA A C 1
ATOM 979 O O . ALA A 1 121 ? -10.303 -9.205 17.069 1.00 84.75 121 ALA A O 1
ATOM 980 N N . ARG A 1 122 ? -8.920 -7.850 15.943 1.00 87.00 122 ARG A N 1
ATOM 981 C CA . ARG A 1 122 ? -9.884 -6.753 15.787 1.00 87.00 122 ARG A CA 1
ATOM 982 C C . ARG A 1 122 ? -10.173 -6.494 14.318 1.00 87.00 122 ARG A C 1
ATOM 984 O O . ARG A 1 122 ? -9.264 -6.508 13.490 1.00 87.00 122 ARG A O 1
ATOM 991 N N . ALA A 1 123 ? -11.426 -6.203 13.987 1.00 86.06 123 ALA A N 1
ATOM 992 C CA . ALA A 1 123 ? -11.786 -5.773 12.642 1.00 86.06 123 ALA A CA 1
ATOM 993 C C . ALA A 1 123 ? -11.276 -4.341 12.385 1.00 86.06 123 ALA A C 1
ATOM 995 O O . ALA A 1 123 ? -11.586 -3.409 13.129 1.00 86.06 123 ALA A O 1
ATOM 996 N N . LEU A 1 124 ? -10.507 -4.15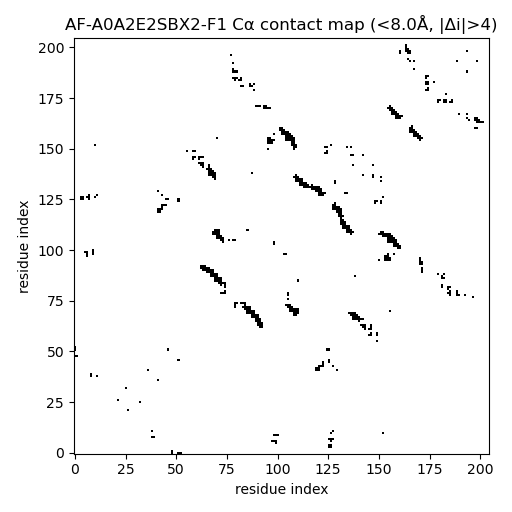9 11.311 1.00 88.38 124 LEU A N 1
ATOM 997 C CA . LEU A 1 124 ? -9.985 -2.878 10.840 1.00 88.38 124 LEU A CA 1
ATOM 998 C C . LEU A 1 124 ? -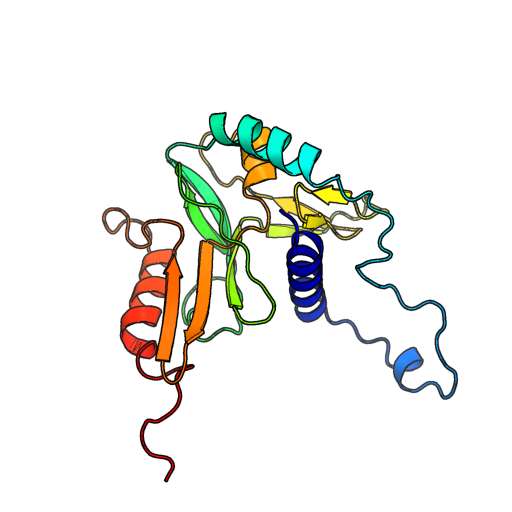10.462 -2.594 9.415 1.00 88.38 124 LEU A C 1
ATOM 1000 O O . LEU A 1 124 ? -9.880 -3.010 8.412 1.00 88.38 124 LEU A O 1
ATOM 1004 N N . ASN A 1 125 ? -11.523 -1.808 9.337 1.00 88.00 125 ASN A N 1
ATOM 1005 C CA . ASN A 1 125 ? -12.236 -1.526 8.108 1.00 88.00 125 ASN A CA 1
ATOM 1006 C C . ASN A 1 125 ? -12.670 -2.801 7.343 1.00 88.00 125 ASN A C 1
ATOM 1008 O O . ASN A 1 125 ? -13.600 -3.483 7.768 1.00 88.00 125 ASN A O 1
ATOM 1012 N N . TRP A 1 126 ? -12.018 -3.082 6.216 1.00 86.81 126 TRP A N 1
ATOM 1013 C CA . TRP A 1 126 ? -12.219 -4.250 5.351 1.00 86.81 126 TRP A CA 1
ATOM 1014 C C . TRP A 1 126 ? -11.238 -5.393 5.663 1.00 86.81 126 TRP A C 1
ATOM 1016 O O . TRP A 1 126 ? -11.347 -6.455 5.063 1.00 86.81 126 TRP A O 1
ATOM 1026 N N . SER A 1 127 ? -10.270 -5.150 6.549 1.00 89.38 127 SER A N 1
ATOM 1027 C CA . SER A 1 127 ? -9.203 -6.077 6.928 1.00 89.38 127 SER A CA 1
ATOM 1028 C C . SER A 1 127 ? -9.284 -6.439 8.410 1.00 89.38 127 SER A C 1
ATOM 1030 O O . SER A 1 127 ? -9.980 -5.778 9.178 1.00 89.38 127 SER A O 1
ATOM 1032 N N . THR A 1 128 ? -8.543 -7.449 8.836 1.00 89.06 128 THR A N 1
ATOM 1033 C CA . THR A 1 128 ? -8.408 -7.844 10.238 1.00 89.06 128 THR A CA 1
ATOM 1034 C C . THR A 1 128 ? -7.016 -7.509 10.768 1.00 89.06 128 THR A C 1
ATOM 1036 O O . THR A 1 128 ? -6.008 -7.538 10.061 1.00 89.06 128 THR A O 1
ATOM 1039 N N . LEU A 1 129 ? -6.957 -7.129 12.039 1.00 89.06 129 LEU A N 1
ATOM 1040 C CA . LEU A 1 129 ? -5.721 -6.891 12.766 1.00 89.06 129 LEU A CA 1
ATOM 1041 C C . LEU A 1 129 ? -5.488 -8.088 13.696 1.00 89.06 129 LEU A C 1
ATOM 1043 O O . LEU A 1 129 ? -6.339 -8.326 14.558 1.00 89.06 129 LEU A O 1
ATOM 1047 N N . PRO A 1 130 ? -4.389 -8.847 13.534 1.00 86.75 130 PRO A N 1
ATOM 1048 C CA . PRO A 1 130 ? -4.126 -10.009 14.375 1.00 86.75 130 PRO A CA 1
ATOM 1049 C C . PRO A 1 130 ? -3.914 -9.611 15.840 1.00 86.75 130 PRO A C 1
ATOM 1051 O O . PRO A 1 130 ? -3.479 -8.496 16.140 1.00 86.75 130 PRO A O 1
ATOM 1054 N N . ALA A 1 131 ? -4.193 -10.550 16.746 1.00 85.50 131 ALA A N 1
ATOM 1055 C CA . ALA A 1 131 ? -3.926 -10.390 18.172 1.00 85.50 131 ALA A CA 1
ATOM 1056 C C . ALA A 1 131 ? -2.439 -10.092 18.426 1.00 85.50 131 ALA A C 1
ATOM 1058 O O . ALA A 1 131 ? -1.553 -10.575 17.714 1.00 85.50 131 ALA A O 1
ATOM 1059 N N . GLY A 1 132 ? -2.157 -9.285 19.442 1.00 86.62 132 GLY A N 1
ATOM 1060 C CA . GLY A 1 132 ? -0.799 -8.896 19.805 1.00 86.62 132 GLY A CA 1
ATOM 1061 C C . GLY A 1 132 ? -0.205 -7.781 18.940 1.00 86.62 132 GLY A C 1
ATOM 1062 O O . GLY A 1 132 ? 0.981 -7.476 19.093 1.00 86.62 132 GLY A O 1
ATOM 1063 N N . TYR A 1 133 ? -0.981 -7.176 18.034 1.00 88.69 133 TYR A N 1
ATOM 1064 C CA . TYR A 1 133 ? -0.518 -6.114 17.142 1.00 88.69 133 TYR A CA 1
ATOM 1065 C C . TYR A 1 133 ? -1.436 -4.887 17.142 1.00 88.69 133 TYR A C 1
ATOM 1067 O O . TYR A 1 133 ? -2.662 -4.980 17.183 1.00 88.69 133 TYR A O 1
ATOM 1075 N N . ASP A 1 134 ? -0.803 -3.723 17.012 1.00 91.94 134 ASP A N 1
ATOM 1076 C CA . ASP A 1 134 ? -1.423 -2.443 16.681 1.00 91.94 134 ASP A CA 1
ATOM 1077 C C . ASP A 1 134 ? -0.952 -1.958 15.310 1.00 91.94 134 ASP A C 1
ATOM 1079 O O . ASP A 1 134 ? 0.179 -2.214 14.896 1.00 91.94 134 ASP A O 1
ATOM 1083 N N . MET A 1 135 ? -1.801 -1.203 14.613 1.00 92.81 135 MET A N 1
ATOM 1084 C CA . MET A 1 135 ? -1.455 -0.600 13.328 1.00 92.81 135 MET A CA 1
ATOM 1085 C C . MET A 1 135 ? -1.157 0.894 13.471 1.00 92.81 135 MET A C 1
ATOM 1087 O O . MET A 1 135 ? -2.015 1.692 13.848 1.00 92.81 135 MET A O 1
ATOM 1091 N N . GLN A 1 136 ? 0.054 1.291 13.083 1.00 95.19 136 GLN A N 1
ATOM 1092 C CA . GLN A 1 136 ? 0.464 2.687 12.981 1.00 95.19 136 GLN A CA 1
ATOM 1093 C C . GLN A 1 136 ? 0.402 3.160 11.526 1.00 95.19 136 GLN A C 1
ATOM 1095 O O . GLN A 1 136 ? 1.164 2.690 10.684 1.00 95.19 136 GLN A O 1
ATOM 1100 N N . VAL A 1 137 ? -0.470 4.131 11.242 1.00 95.88 137 VAL A N 1
ATOM 1101 C CA . VAL A 1 137 ? -0.656 4.692 9.888 1.00 95.88 137 VAL A CA 1
ATOM 1102 C C . VAL A 1 137 ? -0.009 6.067 9.725 1.00 95.88 137 VAL A C 1
ATOM 1104 O O . VAL A 1 137 ? 0.604 6.341 8.701 1.00 95.88 137 VAL A O 1
ATOM 1107 N N . ARG A 1 138 ? -0.120 6.957 10.715 1.00 95.62 138 ARG A N 1
ATOM 1108 C CA . ARG A 1 138 ? 0.349 8.347 10.605 1.00 95.62 138 ARG A CA 1
ATOM 1109 C C . ARG A 1 138 ? 1.832 8.468 10.963 1.00 95.62 138 ARG A C 1
ATOM 1111 O O . ARG A 1 138 ? 2.229 8.042 12.047 1.00 95.62 138 ARG A O 1
ATOM 1118 N N . MET A 1 139 ? 2.616 9.120 10.102 1.00 94.50 139 MET A N 1
ATOM 1119 C CA . MET A 1 139 ? 3.971 9.589 10.434 1.00 94.50 139 MET A CA 1
ATOM 1120 C C . MET A 1 139 ? 3.963 11.076 10.776 1.00 94.50 139 MET A C 1
ATOM 1122 O O . MET A 1 139 ? 4.411 11.470 11.849 1.00 94.50 139 MET A O 1
ATOM 1126 N N . SER A 1 140 ? 3.425 11.907 9.883 1.00 94.00 140 SER A N 1
ATOM 1127 C CA . SER A 1 140 ? 3.340 13.355 10.081 1.00 94.00 140 SER A CA 1
ATOM 1128 C C . SER A 1 140 ? 2.175 13.964 9.299 1.00 94.00 140 SER A C 1
ATOM 1130 O O . SER A 1 140 ? 1.548 13.309 8.466 1.00 94.00 140 SER A O 1
ATOM 1132 N N . GLY A 1 141 ? 1.858 15.225 9.595 1.00 93.69 141 GLY A N 1
ATOM 1133 C CA . GLY A 1 141 ? 0.680 15.900 9.055 1.00 93.69 141 GLY A CA 1
ATOM 1134 C C . GLY A 1 141 ? -0.624 15.482 9.741 1.00 93.69 141 GLY A C 1
ATOM 1135 O O . GLY A 1 141 ? -0.625 14.748 10.738 1.00 93.69 141 GLY A O 1
ATOM 1136 N N . LEU A 1 142 ? -1.732 15.994 9.204 1.00 94.31 142 LEU A N 1
ATOM 1137 C CA . LEU A 1 142 ? -3.084 15.749 9.697 1.00 94.31 142 LEU A CA 1
ATOM 1138 C C . LEU A 1 142 ? -3.682 14.524 8.998 1.00 94.31 142 LEU A C 1
ATOM 1140 O O . LEU A 1 142 ? -3.858 14.521 7.782 1.00 94.31 142 LEU A O 1
ATOM 1144 N N . VAL A 1 143 ? -4.018 13.499 9.780 1.00 95.94 143 VAL A N 1
ATOM 1145 C CA . VAL A 1 143 ? -4.756 12.321 9.311 1.00 95.94 143 VAL A CA 1
ATOM 1146 C C . VAL A 1 143 ? -5.919 12.104 10.264 1.00 95.94 143 VAL A C 1
ATOM 1148 O O . VAL A 1 143 ? -5.699 11.831 11.444 1.00 95.94 143 VAL A O 1
ATOM 1151 N N . TRP A 1 144 ? -7.140 12.244 9.752 1.00 95.31 144 TRP A N 1
ATOM 1152 C CA . TRP A 1 144 ? -8.359 11.973 10.509 1.00 95.31 144 TRP A CA 1
ATOM 1153 C C . TRP A 1 144 ? -8.458 10.483 10.875 1.00 95.31 144 TRP A C 1
ATOM 1155 O O . TRP A 1 144 ? -8.017 9.643 10.080 1.00 95.31 144 TRP A O 1
ATOM 1165 N N . PRO A 1 145 ? -9.029 10.125 12.039 1.00 94.75 145 PRO A N 1
ATOM 1166 C CA . PRO A 1 145 ? -9.226 8.727 12.435 1.00 94.75 145 PRO A CA 1
ATOM 1167 C C . PRO A 1 145 ? -10.003 7.902 11.398 1.00 94.75 145 PRO A C 1
ATOM 1169 O O . PRO A 1 145 ? -9.666 6.753 11.124 1.00 94.75 145 PRO A O 1
ATOM 1172 N N . GLU A 1 146 ? -11.006 8.502 10.766 1.00 94.75 146 GLU A N 1
ATOM 1173 C CA . GLU A 1 146 ? -11.821 7.884 9.723 1.00 94.75 146 GLU A CA 1
ATOM 1174 C C . GLU A 1 146 ? -10.969 7.515 8.510 1.00 94.75 146 GLU A C 1
ATOM 1176 O O . GLU A 1 146 ? -11.056 6.402 7.992 1.00 94.75 146 GLU A O 1
ATOM 1181 N N . ALA A 1 147 ? -10.106 8.435 8.079 1.00 93.88 147 ALA A N 1
ATOM 1182 C CA . ALA A 1 147 ? -9.222 8.206 6.950 1.00 93.88 147 ALA A CA 1
ATOM 1183 C C . ALA A 1 147 ? -8.094 7.232 7.281 1.00 93.88 147 ALA A C 1
ATOM 1185 O O . ALA A 1 147 ? -7.741 6.426 6.425 1.00 93.88 147 ALA A O 1
ATOM 1186 N N . SER A 1 148 ? -7.551 7.260 8.504 1.00 94.38 148 SER A N 1
ATOM 1187 C CA . SER A 1 148 ? -6.513 6.307 8.914 1.00 94.38 148 SER A CA 1
ATOM 1188 C C . SER A 1 148 ? -7.039 4.870 8.891 1.00 94.38 148 SER A C 1
ATOM 1190 O O . SER A 1 148 ? -6.365 3.995 8.350 1.00 94.38 148 SER A O 1
ATOM 1192 N N . GLN A 1 149 ? -8.265 4.642 9.373 1.00 94.00 149 GLN A N 1
ATOM 1193 C CA . GLN A 1 149 ? -8.950 3.350 9.262 1.00 94.00 149 GLN A CA 1
ATOM 1194 C C . GLN A 1 149 ? -9.247 2.980 7.807 1.00 94.00 149 GLN A C 1
ATOM 1196 O O . GLN A 1 149 ? -9.128 1.814 7.431 1.00 94.00 149 GLN A O 1
ATOM 1201 N N . ARG A 1 150 ? -9.624 3.959 6.976 1.00 93.62 150 ARG A N 1
ATOM 1202 C CA . ARG A 1 150 ? -9.951 3.731 5.565 1.00 93.62 150 ARG A CA 1
ATOM 1203 C C . ARG A 1 150 ? -8.766 3.181 4.775 1.00 93.62 150 ARG A C 1
ATOM 1205 O O . ARG A 1 150 ? -8.917 2.209 4.040 1.00 93.62 150 ARG A O 1
ATOM 1212 N N . ILE A 1 151 ? -7.606 3.818 4.933 1.00 94.75 151 ILE A N 1
ATOM 1213 C CA . ILE A 1 151 ? -6.398 3.534 4.146 1.00 94.75 151 ILE A CA 1
ATOM 1214 C C . ILE A 1 151 ? -5.555 2.396 4.730 1.00 94.75 151 ILE A C 1
ATOM 1216 O O . ILE A 1 151 ? -4.685 1.878 4.031 1.00 94.75 151 ILE A O 1
ATOM 1220 N N . ALA A 1 152 ? -5.782 2.003 5.985 1.00 95.06 152 ALA A N 1
ATOM 1221 C CA . ALA A 1 152 ? -5.030 0.934 6.632 1.00 95.06 152 ALA A CA 1
ATOM 1222 C C . ALA A 1 152 ? -5.045 -0.368 5.812 1.00 95.06 152 ALA A C 1
ATOM 1224 O O . ALA A 1 152 ? -6.055 -0.719 5.199 1.00 95.06 152 ALA A O 1
ATOM 1225 N N . ASN A 1 153 ? -3.897 -1.052 5.778 1.00 94.69 153 ASN A N 1
ATOM 1226 C CA . ASN A 1 153 ? -3.619 -2.263 5.001 1.00 94.69 153 ASN A CA 1
ATOM 1227 C C . ASN A 1 153 ? -3.801 -2.146 3.481 1.00 94.69 153 ASN A C 1
ATOM 1229 O O . ASN A 1 153 ? -3.494 -3.102 2.765 1.00 94.69 153 ASN A O 1
ATOM 1233 N N . SER A 1 154 ? -4.262 -1.011 2.949 1.00 94.94 154 SER A N 1
ATOM 1234 C CA . SER A 1 154 ? -4.398 -0.845 1.503 1.00 94.94 154 SER A CA 1
ATOM 1235 C C . SER A 1 154 ? -3.025 -0.748 0.843 1.00 94.94 154 SER A C 1
ATOM 1237 O O . SER A 1 154 ? -2.023 -0.412 1.479 1.00 94.94 154 SER A O 1
ATOM 1239 N N . ALA A 1 155 ? -2.953 -1.105 -0.430 1.00 95.69 155 ALA A N 1
ATOM 1240 C CA . ALA A 1 155 ? -1.706 -1.128 -1.166 1.00 95.69 155 ALA A CA 1
ATOM 1241 C C . ALA A 1 155 ? -1.397 0.247 -1.773 1.00 95.69 155 ALA A C 1
ATOM 1243 O O . ALA A 1 155 ? -2.239 0.872 -2.415 1.00 95.69 155 ALA A O 1
ATOM 1244 N N . TYR A 1 156 ? -0.159 0.700 -1.589 1.00 96.50 156 TYR A N 1
ATOM 1245 C CA . TYR A 1 156 ? 0.389 1.865 -2.278 1.00 96.50 156 TYR A CA 1
ATOM 1246 C C . TYR A 1 156 ? 1.041 1.475 -3.606 1.00 96.50 156 TYR A C 1
ATOM 1248 O O . TYR A 1 156 ? 0.868 2.165 -4.608 1.00 96.50 156 TYR A O 1
ATOM 1256 N N . LEU A 1 157 ? 1.785 0.366 -3.613 1.00 96.94 157 LEU A N 1
ATOM 1257 C CA . LEU A 1 157 ? 2.437 -0.182 -4.797 1.00 96.94 157 LEU A CA 1
ATOM 1258 C C . LEU A 1 157 ? 1.998 -1.626 -4.977 1.00 96.94 157 LEU A C 1
ATOM 1260 O O . LEU A 1 157 ? 2.167 -2.452 -4.078 1.00 96.94 157 LEU A O 1
ATOM 1264 N N . THR A 1 158 ? 1.456 -1.918 -6.150 1.00 96.81 158 THR A N 1
ATOM 1265 C CA . THR A 1 158 ? 1.018 -3.259 -6.526 1.00 96.81 158 THR A CA 1
ATOM 1266 C C . THR A 1 158 ? 1.671 -3.687 -7.823 1.00 96.81 158 THR A C 1
ATOM 1268 O O . THR A 1 158 ? 1.996 -2.857 -8.675 1.00 96.81 158 THR A O 1
ATOM 1271 N N . ARG A 1 159 ? 1.860 -4.993 -7.968 1.00 95.81 159 ARG A 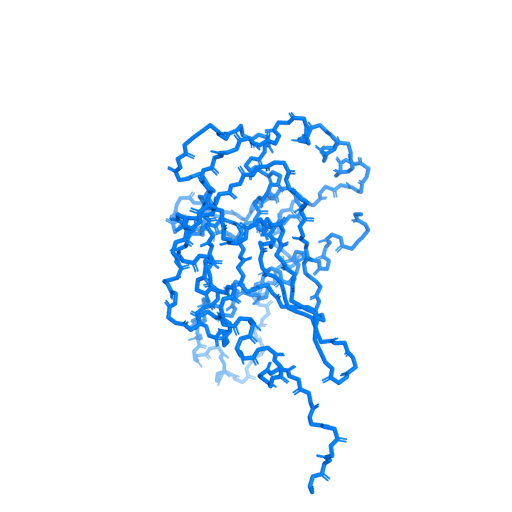N 1
ATOM 1272 C CA . ARG A 1 159 ? 2.358 -5.605 -9.192 1.00 95.81 159 ARG A CA 1
ATOM 1273 C C . ARG A 1 159 ? 1.472 -6.791 -9.546 1.00 95.81 159 ARG A C 1
ATOM 1275 O O . ARG A 1 159 ? 1.198 -7.640 -8.710 1.00 95.81 159 ARG A O 1
ATOM 1282 N N . GLU A 1 160 ? 1.007 -6.847 -10.783 1.00 95.06 160 GLU A N 1
ATOM 1283 C CA . GLU A 1 160 ? 0.162 -7.926 -11.291 1.00 95.06 160 GLU A CA 1
ATOM 1284 C C . GLU A 1 160 ? 0.727 -8.430 -12.613 1.00 95.06 160 GLU A C 1
ATOM 1286 O O . GLU A 1 160 ? 1.138 -7.647 -13.471 1.00 95.06 160 GLU A O 1
ATOM 1291 N N . ARG A 1 161 ? 0.772 -9.751 -12.794 1.00 92.81 161 ARG A N 1
ATOM 1292 C CA . ARG A 1 161 ? 1.204 -10.327 -14.067 1.00 92.81 161 ARG A CA 1
ATOM 1293 C C . ARG A 1 161 ? 0.050 -10.289 -15.064 1.00 92.81 161 ARG A C 1
ATOM 1295 O O . ARG A 1 161 ? -1.021 -10.808 -14.778 1.00 92.81 161 ARG A O 1
ATOM 1302 N N . LEU A 1 162 ? 0.305 -9.772 -16.265 1.00 92.25 162 LEU A N 1
ATOM 1303 C CA . LEU A 1 162 ? -0.679 -9.748 -17.345 1.00 92.25 162 LEU A CA 1
ATOM 1304 C C . LEU A 1 162 ? -0.088 -10.379 -18.608 1.00 92.25 162 LEU A C 1
ATOM 1306 O O . LEU A 1 162 ? 0.763 -9.802 -19.290 1.00 92.25 162 LEU A O 1
ATOM 1310 N N . GLY A 1 163 ? -0.530 -11.602 -18.905 1.00 91.06 163 GLY A N 1
ATOM 1311 C CA . GLY A 1 163 ? 0.020 -12.409 -19.991 1.00 91.06 163 GLY A CA 1
ATOM 1312 C C . GLY A 1 163 ? 1.526 -12.629 -19.816 1.00 91.06 163 GLY A C 1
ATOM 1313 O O . GLY A 1 163 ? 1.973 -13.252 -18.849 1.00 91.06 163 GLY A O 1
ATOM 1314 N N . ARG A 1 164 ? 2.317 -12.111 -20.763 1.00 89.75 164 ARG A N 1
ATOM 1315 C CA . ARG A 1 164 ? 3.787 -12.188 -20.708 1.00 89.75 164 ARG A CA 1
ATOM 1316 C C . ARG A 1 164 ? 4.447 -11.000 -20.014 1.00 89.75 164 ARG A C 1
ATOM 1318 O O . ARG A 1 164 ? 5.620 -11.099 -19.677 1.00 89.75 164 ARG A O 1
ATOM 1325 N N . GLY A 1 165 ? 3.709 -9.912 -19.816 1.00 92.62 165 GLY A N 1
ATOM 1326 C CA . GLY A 1 165 ? 4.182 -8.707 -19.152 1.00 92.62 165 GLY A CA 1
ATOM 1327 C C . GLY A 1 165 ? 3.639 -8.588 -17.734 1.00 92.62 165 GLY A C 1
ATOM 1328 O O . GLY A 1 165 ? 3.222 -9.564 -17.106 1.00 92.62 165 GLY A O 1
ATOM 1329 N N . GLN A 1 166 ? 3.635 -7.358 -17.240 1.00 94.69 166 GLN A N 1
ATOM 1330 C CA . GLN A 1 166 ? 3.129 -7.024 -15.920 1.00 94.69 166 GLN A CA 1
ATOM 1331 C C . GLN A 1 166 ? 2.604 -5.594 -15.881 1.00 94.69 166 GLN A C 1
ATOM 1333 O O . GLN A 1 166 ? 3.010 -4.746 -16.677 1.00 94.69 166 GLN A O 1
ATOM 1338 N N . VAL A 1 167 ? 1.724 -5.343 -14.924 1.00 95.38 167 VAL A N 1
ATOM 1339 C CA . VAL A 1 167 ? 1.222 -4.024 -14.566 1.00 95.38 167 VAL A CA 1
ATOM 1340 C C . VAL A 1 167 ? 1.778 -3.695 -13.190 1.00 95.38 167 VAL A C 1
ATOM 1342 O O . VAL A 1 167 ? 1.599 -4.462 -12.248 1.00 95.38 167 VAL A O 1
ATOM 1345 N N . ILE A 1 168 ? 2.473 -2.567 -13.083 1.00 96.56 168 ILE A N 1
ATOM 1346 C CA . ILE A 1 168 ? 2.970 -2.034 -11.813 1.00 96.56 168 ILE A CA 1
ATOM 1347 C C . ILE A 1 168 ? 2.199 -0.748 -11.556 1.00 96.56 168 ILE A C 1
ATOM 1349 O O . ILE A 1 168 ? 2.316 0.210 -12.322 1.00 96.56 168 ILE A O 1
ATOM 1353 N N . LEU A 1 169 ? 1.389 -0.741 -10.504 1.00 96.12 169 LEU A N 1
ATOM 1354 C CA . LEU A 1 169 ? 0.471 0.348 -10.207 1.00 96.12 169 LEU A CA 1
ATOM 1355 C C . LEU A 1 169 ? 0.846 1.006 -8.882 1.00 96.12 169 LEU A C 1
ATOM 1357 O O . LEU A 1 169 ? 0.901 0.351 -7.840 1.00 96.12 169 LEU A O 1
ATOM 1361 N N . PHE A 1 170 ? 1.056 2.318 -8.946 1.00 96.38 170 PHE A N 1
ATOM 1362 C CA . PHE A 1 170 ? 1.218 3.190 -7.790 1.00 96.38 170 PHE A CA 1
ATOM 1363 C C . PHE A 1 170 ? -0.108 3.912 -7.539 1.00 96.38 170 PHE A C 1
ATOM 1365 O O . PHE A 1 170 ? -0.660 4.511 -8.462 1.00 96.38 170 PHE A O 1
ATOM 1372 N N . SER A 1 171 ? -0.618 3.888 -6.307 1.00 95.12 171 SER A N 1
ATOM 1373 C CA . SER A 1 171 ? -1.837 4.625 -5.953 1.00 95.12 171 SER A CA 1
ATOM 1374 C C . SER A 1 171 ? -1.618 6.140 -5.992 1.00 95.12 171 SER A C 1
ATOM 1376 O O . SER A 1 171 ? -2.539 6.884 -6.306 1.00 95.12 171 SER A O 1
ATOM 1378 N N . GLY A 1 172 ? -0.403 6.598 -5.673 1.00 92.62 172 GLY A N 1
ATOM 1379 C CA . GLY A 1 172 ? -0.012 8.008 -5.656 1.00 92.62 172 GLY A CA 1
ATOM 1380 C C . GLY A 1 172 ? 1.222 8.294 -6.502 1.00 92.62 172 GLY A C 1
ATOM 1381 O O . GLY A 1 172 ? 1.893 7.383 -6.978 1.00 92.62 172 GLY A O 1
ATOM 1382 N N . GLN A 1 173 ? 1.563 9.574 -6.655 1.00 92.19 173 GLN A N 1
ATOM 1383 C CA . GLN A 1 173 ? 2.757 9.984 -7.396 1.00 92.19 173 GLN A CA 1
ATOM 1384 C C . GLN A 1 173 ? 4.035 9.540 -6.652 1.00 92.19 173 GLN A C 1
ATOM 1386 O O . GLN A 1 173 ? 4.290 10.037 -5.553 1.00 92.19 173 GLN A O 1
ATOM 1391 N N . PRO A 1 174 ? 4.881 8.665 -7.233 1.00 92.81 174 PRO A N 1
ATOM 1392 C CA . PRO A 1 174 ? 6.052 8.137 -6.530 1.00 92.81 174 PRO A CA 1
ATOM 1393 C C . PRO A 1 174 ? 7.242 9.102 -6.507 1.00 92.81 174 PRO A C 1
ATOM 1395 O O . PRO A 1 174 ? 8.161 8.928 -5.713 1.00 92.81 174 PRO A O 1
ATOM 1398 N N . ASN A 1 175 ? 7.237 10.127 -7.361 1.00 91.69 175 ASN A N 1
ATOM 1399 C CA . ASN A 1 175 ? 8.291 11.134 -7.448 1.00 91.69 175 ASN A CA 1
ATOM 1400 C C . ASN A 1 175 ? 7.697 12.542 -7.311 1.00 91.69 175 ASN A C 1
ATOM 1402 O O . ASN A 1 175 ? 7.706 13.338 -8.255 1.00 91.69 175 ASN A O 1
ATOM 1406 N N . PHE A 1 176 ? 7.100 12.839 -6.156 1.00 89.19 176 PHE A N 1
ATOM 1407 C CA . PHE A 1 176 ? 6.520 14.158 -5.917 1.00 89.19 176 PHE A CA 1
ATOM 1408 C C . PHE A 1 176 ? 7.635 15.199 -5.772 1.00 89.19 176 PHE A C 1
ATOM 1410 O O . PHE A 1 176 ? 8.377 15.205 -4.788 1.00 89.19 176 PHE A O 1
ATOM 1417 N N . ARG A 1 177 ? 7.771 16.067 -6.783 1.00 86.75 177 ARG A N 1
ATOM 1418 C CA . ARG A 1 177 ? 8.761 17.162 -6.840 1.00 86.75 177 ARG A CA 1
ATOM 1419 C C . ARG A 1 177 ? 10.216 16.731 -6.579 1.00 86.75 177 ARG A C 1
ATOM 1421 O O . ARG A 1 177 ? 11.008 17.534 -6.102 1.00 86.75 177 ARG A O 1
ATOM 1428 N N . GLY A 1 178 ? 10.576 15.472 -6.836 1.00 84.25 178 GLY A N 1
ATOM 1429 C CA . GLY A 1 178 ? 11.923 14.966 -6.538 1.00 84.25 178 GLY A CA 1
ATOM 1430 C C . GLY A 1 178 ? 12.257 14.837 -5.046 1.00 84.25 178 GLY A C 1
ATOM 1431 O O . GLY A 1 178 ? 13.406 14.562 -4.711 1.00 84.25 178 GLY A O 1
ATOM 1432 N N . ALA A 1 179 ? 11.292 15.037 -4.141 1.00 83.25 179 ALA A N 1
ATOM 1433 C CA . ALA A 1 179 ? 11.557 15.130 -2.703 1.00 83.25 179 ALA A CA 1
ATOM 1434 C C . ALA A 1 179 ? 11.509 13.772 -1.973 1.00 83.25 179 ALA A C 1
ATOM 1436 O O . ALA A 1 179 ? 12.033 13.633 -0.868 1.00 83.25 179 ALA A O 1
ATOM 1437 N N . THR A 1 180 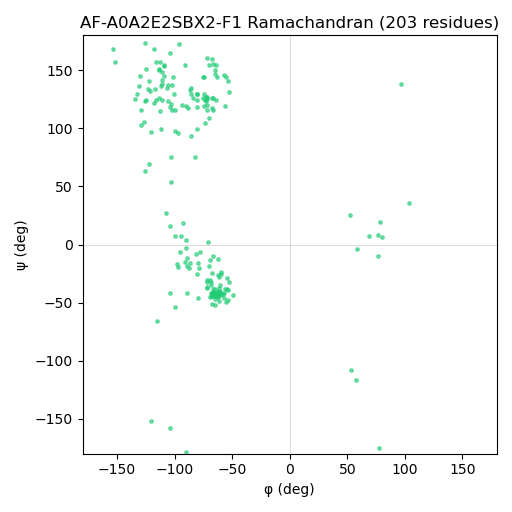? 10.897 12.751 -2.573 1.00 87.12 180 THR A N 1
ATOM 1438 C CA . THR A 1 180 ? 10.574 11.473 -1.920 1.00 87.12 180 THR A CA 1
ATOM 1439 C C . THR A 1 180 ? 11.543 10.359 -2.326 1.00 87.12 180 THR A C 1
ATOM 1441 O O . THR A 1 180 ? 11.199 9.475 -3.105 1.00 87.12 180 THR A O 1
ATOM 1444 N N . ARG A 1 181 ? 12.769 10.373 -1.780 1.00 88.19 181 ARG A N 1
ATOM 1445 C CA . ARG A 1 181 ? 13.864 9.450 -2.169 1.00 88.19 181 ARG A CA 1
ATOM 1446 C C . ARG A 1 181 ? 13.463 7.968 -2.208 1.00 88.19 181 ARG A C 1
ATOM 1448 O O . ARG A 1 181 ? 13.828 7.266 -3.146 1.00 88.19 181 ARG A O 1
ATOM 1455 N N . GLY A 1 182 ? 12.718 7.500 -1.207 1.00 90.19 182 GLY A N 1
ATOM 1456 C CA . GLY A 1 182 ? 12.333 6.092 -1.097 1.00 90.19 182 GLY A CA 1
ATOM 1457 C C . GLY A 1 182 ? 11.360 5.639 -2.188 1.00 90.19 182 GLY A C 1
ATOM 1458 O O . GLY A 1 182 ? 11.634 4.679 -2.901 1.00 90.19 182 GLY A O 1
ATOM 1459 N N . THR A 1 183 ? 10.263 6.368 -2.397 1.00 93.88 183 THR A N 1
ATOM 1460 C CA . THR A 1 183 ? 9.304 6.055 -3.471 1.00 93.88 183 THR A CA 1
ATOM 1461 C C . THR A 1 183 ? 9.889 6.314 -4.861 1.00 93.88 183 THR A C 1
ATOM 1463 O O . THR A 1 183 ? 9.588 5.567 -5.792 1.00 93.88 183 THR A O 1
ATOM 1466 N N . THR A 1 184 ? 10.796 7.288 -5.009 1.00 95.38 184 THR A N 1
ATOM 1467 C CA . THR A 1 184 ? 11.550 7.491 -6.255 1.00 95.38 184 THR A CA 1
ATOM 1468 C C . THR A 1 184 ? 12.408 6.268 -6.581 1.00 95.38 184 THR A C 1
ATOM 1470 O O . THR A 1 184 ? 12.486 5.878 -7.744 1.00 95.38 184 THR A O 1
ATOM 1473 N N . ARG A 1 185 ? 13.003 5.605 -5.579 1.00 95.25 185 ARG A N 1
ATOM 1474 C CA . ARG A 1 185 ? 13.753 4.359 -5.793 1.00 95.25 185 ARG A CA 1
ATOM 1475 C C . ARG A 1 185 ? 12.856 3.222 -6.287 1.00 95.25 185 ARG A C 1
ATOM 1477 O O . ARG A 1 185 ? 13.230 2.568 -7.254 1.00 95.25 185 ARG A O 1
ATOM 1484 N N . LEU A 1 186 ? 11.668 3.043 -5.701 1.00 96.12 186 LEU A N 1
ATOM 1485 C CA . LEU A 1 186 ? 10.681 2.059 -6.181 1.00 96.12 186 LEU A CA 1
ATOM 1486 C C . LEU A 1 186 ? 10.284 2.316 -7.640 1.00 96.12 186 LEU A C 1
ATOM 1488 O O . LEU A 1 186 ? 10.203 1.389 -8.443 1.00 96.12 186 LEU A O 1
ATOM 1492 N N . TRP A 1 187 ? 10.073 3.584 -7.998 1.00 95.94 187 TRP A N 1
ATOM 1493 C CA . TRP A 1 187 ? 9.747 3.975 -9.369 1.00 95.94 187 TRP A CA 1
ATOM 1494 C C . TRP A 1 187 ? 10.890 3.692 -10.350 1.00 95.94 187 TRP A C 1
ATOM 1496 O O . TRP A 1 187 ? 10.654 3.133 -11.419 1.00 95.94 187 TRP A O 1
ATOM 1506 N N . LEU A 1 188 ? 12.135 4.000 -9.976 1.00 95.56 188 LEU A N 1
ATOM 1507 C CA . LEU A 1 188 ? 13.304 3.673 -10.797 1.00 95.56 188 LEU A CA 1
ATOM 1508 C C . LEU A 1 188 ? 13.482 2.158 -10.958 1.00 95.56 188 LEU A C 1
ATOM 1510 O O . LEU A 1 188 ? 13.747 1.699 -12.066 1.00 95.56 188 LEU A O 1
ATOM 1514 N N . ASN A 1 189 ? 13.282 1.377 -9.893 1.00 96.12 189 ASN A N 1
ATOM 1515 C CA . ASN A 1 189 ? 13.323 -0.085 -9.966 1.00 96.12 189 ASN A CA 1
ATOM 1516 C C . ASN A 1 189 ? 12.246 -0.622 -10.922 1.00 96.12 189 ASN A C 1
ATOM 1518 O O . ASN A 1 189 ? 12.531 -1.506 -11.726 1.00 96.12 189 ASN A O 1
ATOM 1522 N N . ALA A 1 190 ? 11.035 -0.058 -10.891 1.00 96.19 190 ALA A N 1
ATOM 1523 C CA . ALA A 1 190 ? 9.969 -0.426 -11.820 1.00 96.19 190 ALA A CA 1
ATOM 1524 C C . ALA A 1 190 ? 10.333 -0.115 -13.280 1.00 96.19 190 ALA A C 1
ATOM 1526 O O . ALA A 1 190 ? 10.100 -0.947 -14.152 1.00 96.19 190 ALA A O 1
ATOM 1527 N N . LEU A 1 191 ? 10.940 1.044 -13.553 1.00 95.00 191 LEU A N 1
ATOM 1528 C CA . LEU A 1 191 ? 11.348 1.420 -14.909 1.00 95.00 191 LEU A CA 1
ATOM 1529 C C . LEU A 1 191 ? 12.504 0.573 -15.445 1.00 95.00 191 LEU A C 1
ATOM 1531 O O . LEU A 1 191 ? 12.469 0.142 -16.595 1.00 95.00 191 LEU A O 1
ATOM 1535 N N . VAL A 1 192 ? 13.533 0.358 -14.625 1.00 94.75 192 VAL A N 1
ATOM 1536 C CA . VAL A 1 192 ? 14.762 -0.321 -15.053 1.00 94.75 192 VAL A CA 1
ATOM 1537 C C . VAL A 1 192 ? 14.569 -1.834 -15.087 1.00 94.75 192 VAL A C 1
ATOM 1539 O O . VAL A 1 192 ? 14.956 -2.477 -16.059 1.00 94.75 192 VAL A O 1
ATOM 1542 N N . TYR A 1 193 ? 13.964 -2.413 -14.048 1.00 94.19 193 TYR A N 1
ATOM 1543 C CA . TYR A 1 193 ? 13.840 -3.865 -13.917 1.00 94.19 193 TYR A CA 1
ATOM 1544 C C . TYR A 1 193 ? 12.491 -4.411 -14.388 1.00 94.19 193 TYR A C 1
ATOM 1546 O O . TYR A 1 193 ? 12.403 -5.598 -14.700 1.00 94.19 193 TYR A O 1
ATOM 1554 N N . GLY A 1 194 ? 11.447 -3.582 -14.489 1.00 92.69 194 GLY A N 1
ATOM 1555 C CA . GLY A 1 194 ? 10.087 -4.043 -14.787 1.00 92.69 194 GLY A CA 1
ATOM 1556 C C . GLY A 1 194 ? 9.866 -4.580 -16.204 1.00 92.69 194 GLY A C 1
ATOM 1557 O O . GLY A 1 194 ? 8.861 -5.238 -16.455 1.00 92.69 194 GLY A O 1
ATOM 1558 N N . SER A 1 195 ? 10.783 -4.371 -17.147 1.00 89.44 195 SER A N 1
ATOM 1559 C CA . SER A 1 195 ? 10.710 -5.035 -18.458 1.00 89.44 195 SER A CA 1
ATOM 1560 C C . SER A 1 195 ? 11.200 -6.487 -18.422 1.00 89.44 195 SER A C 1
ATOM 1562 O O . SER A 1 195 ? 10.858 -7.259 -19.314 1.00 89.44 195 SER A O 1
ATOM 1564 N N . GLY A 1 196 ? 11.983 -6.859 -17.402 1.00 88.62 196 GLY A N 1
ATOM 1565 C CA . GLY A 1 196 ? 12.579 -8.186 -17.256 1.00 88.62 196 GLY A CA 1
ATOM 1566 C C . GLY A 1 196 ? 12.049 -8.932 -16.036 1.00 88.62 196 GLY A C 1
ATOM 1567 O O . GLY A 1 196 ? 11.364 -9.948 -16.177 1.00 88.62 196 GLY A O 1
ATOM 1568 N N . LEU A 1 197 ? 12.339 -8.430 -14.834 1.00 91.00 197 LEU A N 1
ATOM 1569 C CA . LEU A 1 197 ? 12.018 -9.117 -13.584 1.00 91.00 197 LEU A CA 1
ATOM 1570 C C . LEU A 1 197 ? 10.509 -9.257 -13.400 1.00 91.00 197 LEU A C 1
ATOM 1572 O O . LEU A 1 197 ? 9.762 -8.283 -13.429 1.00 91.00 197 LEU A O 1
ATOM 1576 N N . GLY A 1 198 ? 10.067 -10.501 -13.221 1.00 85.94 198 GLY A N 1
ATOM 1577 C CA . GLY A 1 198 ? 8.660 -10.837 -13.052 1.00 85.94 198 GLY A CA 1
ATOM 1578 C C . GLY A 1 198 ? 7.825 -10.824 -14.340 1.00 85.94 198 GLY A C 1
ATOM 1579 O O . GLY A 1 198 ? 6.607 -10.988 -14.282 1.00 85.94 198 GLY A O 1
ATOM 1580 N N . THR A 1 199 ? 8.450 -10.678 -15.505 1.00 91.00 199 THR A N 1
ATOM 1581 C CA . THR A 1 199 ? 7.826 -10.988 -16.800 1.00 91.00 199 THR A CA 1
ATOM 1582 C C . THR A 1 199 ? 8.218 -12.396 -17.250 1.00 91.00 199 THR A C 1
ATOM 1584 O O . THR A 1 199 ? 9.050 -13.051 -16.623 1.00 91.00 199 THR A O 1
ATOM 1587 N N . SER A 1 200 ? 7.615 -12.897 -18.327 1.00 88.81 200 SER A N 1
ATOM 1588 C CA . SER A 1 200 ? 8.075 -14.135 -18.971 1.00 88.81 200 SER A CA 1
ATOM 1589 C C . SER A 1 200 ? 8.671 -13.849 -20.334 1.00 88.81 200 SER A C 1
ATOM 1591 O O . SER A 1 200 ? 8.121 -13.047 -21.092 1.00 88.81 200 SER A O 1
ATOM 1593 N N . LEU A 1 201 ? 9.742 -14.572 -20.665 1.00 84.75 201 LEU A N 1
ATOM 1594 C CA . LEU A 1 201 ? 10.423 -14.459 -21.948 1.00 84.75 201 LEU A CA 1
ATOM 1595 C C . LEU A 1 201 ? 9.458 -14.672 -23.120 1.00 84.75 201 LEU A C 1
ATOM 1597 O O . LEU A 1 201 ? 8.526 -15.478 -23.076 1.00 84.75 201 LEU A O 1
ATOM 1601 N N . LYS A 1 202 ? 9.687 -13.920 -24.201 1.00 77.38 202 LYS A N 1
ATOM 1602 C CA . LYS A 1 202 ? 8.900 -14.061 -25.432 1.00 77.38 202 LYS A CA 1
ATOM 1603 C C . LYS A 1 202 ? 9.234 -15.362 -26.170 1.00 77.38 202 LYS A C 1
ATOM 1605 O O . LYS A 1 202 ? 8.352 -15.924 -26.820 1.00 77.38 202 LYS A O 1
ATOM 1610 N N . VAL A 1 203 ? 10.483 -15.802 -26.062 1.00 80.12 203 VAL A N 1
ATOM 1611 C CA . VAL A 1 203 ? 11.010 -17.032 -26.650 1.00 80.12 203 VAL A CA 1
ATOM 1612 C C . VAL A 1 203 ? 11.462 -17.911 -25.493 1.00 80.12 203 VAL A C 1
ATOM 1614 O O . VAL A 1 203 ? 12.276 -17.468 -24.685 1.00 80.12 203 VAL A O 1
ATOM 1617 N N . ASN A 1 204 ? 10.900 -19.114 -25.398 1.00 73.19 204 ASN A N 1
ATOM 1618 C CA . ASN A 1 204 ? 11.423 -20.134 -24.498 1.00 73.19 204 ASN A CA 1
ATOM 1619 C C . ASN A 1 204 ? 12.617 -20.788 -25.212 1.00 73.19 204 ASN A C 1
ATOM 1621 O O . ASN A 1 204 ? 12.405 -21.279 -26.324 1.00 73.19 204 ASN A O 1
ATOM 1625 N N . PRO A 1 205 ? 13.835 -20.709 -24.651 1.00 67.00 205 PRO A N 1
ATOM 1626 C CA . PRO A 1 205 ? 14.997 -21.411 -25.186 1.00 67.00 205 PRO A CA 1
ATOM 1627 C C . PRO A 1 205 ? 14.858 -22.932 -25.059 1.00 67.00 205 PRO A C 1
ATOM 1629 O O . PRO A 1 205 ? 14.084 -23.389 -24.183 1.00 67.00 205 PRO A O 1
#

Mean predicted aligned error: 5.52 Å

Sequence (205 aa):
FEKAQDYDLKVQRELLAENYKLEMKSVMSHYVDTETPYPWKSGAEILSKDELEKRDKWQSLFMPSGAMVVGRVDAEHWLTFGTPEILPLLYGNQPILMTNNQSEAVVRIGKLNKNYGSEEARALNWSTLPAGYDMQVRMSGLVWPEASQRIANSAYLTRERLGRGQVILFSGQPNFRGATRGTTRLWLNALVYGSGLGTSLKVNP

pLDDT: mean 89.36, std 6.99, range [63.06, 96.94]

Secondary structure (DSSP, 8-state):
-TTHHHHHHHHHHHHHHHT----HHHHT-SSPPS----GGGS---PPPHHHHHHHHHHHHTT--SSEEEEEEE-TTSGGGTT--SEEEEEE-S-PPB---TTEEEEEEE-EEEE-TT--S-EEETTEEE-TTEEEE-EEES---HHHHHHHTT-EEEEEEEETTEEEEEESS-TTSTT--HHHHHHHHHHHHHTTTTTS--SS--

Radius of gyration: 18.39 Å; Cα contacts (8 Å, |Δi|>4): 337; chains: 1; bounding box: 42×55×52 Å

Solvent-accessible surface area (backbone atoms only — not comparable to full-atom values): 11809 Å² total; per-residue (Å²): 106,90,61,34,64,59,33,26,53,46,53,49,52,55,55,51,64,75,62,71,76,81,59,62,70,66,74,72,42,96,60,85,79,87,81,73,89,48,81,95,68,50,81,46,75,78,74,54,60,69,57,51,53,54,48,49,61,58,26,57,76,43,46,29,84,66,15,30,27,31,24,27,40,42,77,84,44,79,52,38,68,96,49,67,57,66,36,82,35,77,35,46,85,53,66,86,36,82,46,50,98,74,38,41,63,48,22,24,25,26,37,81,41,85,30,90,87,38,85,61,32,43,63,45,75,71,34,72,39,58,49,34,48,42,79,46,37,79,72,43,74,68,70,44,73,54,21,46,46,66,48,45,71,23,31,44,30,36,40,31,67,50,91,52,41,62,49,77,47,61,42,55,78,42,58,55,90,77,71,40,67,58,42,34,45,37,49,50,35,44,68,72,40,48,81,54,65,81,37,51,75,94,68,84,130